Protein AF-A0ABD4B403-F1 (afdb_monomer)

Mean predicted aligned error: 7.17 Å

Foldseek 3Di:
DPPDPPDPDPDPPVPQKKKKKAWWAAQCLQQAQRIAMESDDADQARFADPPDPGTIDTGIQADPDVRHGPDDPVRQVCVCVLLVHRDDSLLVQQLVQLLSGDNVNSVVCVVVSRHTTDDDDDDSDPVVSNVSSVNSSLVNCVRHVPVVSCVVCCVVVVPVQWFDKFFDPDPPQAQADWDADAVQLWIDSDPTIIGGPNHPSNQSRGRHNDRPVVVVSVVRHRHGDD

Radius of gyration: 21.24 Å; Cα contacts (8 Å, |Δi|>4): 354; chains: 1; bounding box: 45×36×77 Å

Structure (mmCIF, N/CA/C/O backbone):
data_AF-A0ABD4B403-F1
#
_entry.id   AF-A0ABD4B403-F1
#
loop_
_atom_site.group_PDB
_atom_site.id
_atom_site.type_symbol
_atom_site.label_atom_id
_atom_site.label_alt_id
_atom_site.label_comp_id
_atom_site.label_asym_id
_atom_site.label_entity_id
_atom_site.label_seq_id
_atom_site.pdbx_PDB_ins_code
_atom_site.Cartn_x
_atom_site.Cartn_y
_atom_site.Cartn_z
_atom_site.occupancy
_atom_site.B_iso_or_equiv
_atom_site.auth_seq_id
_atom_site.auth_comp_id
_atom_site.auth_asym_id
_atom_site.auth_atom_id
_atom_site.pdbx_PDB_model_num
ATOM 1 N N . PRO A 1 1 ? 13.710 16.059 51.866 1.00 48.22 1 PRO A N 1
ATOM 2 C CA . PRO A 1 1 ? 13.908 15.021 50.825 1.00 48.22 1 PRO A CA 1
ATOM 3 C C . PRO A 1 1 ? 14.473 15.657 49.551 1.00 48.22 1 PRO A C 1
ATOM 5 O O . PRO A 1 1 ? 13.923 16.667 49.116 1.00 48.22 1 PRO A O 1
ATOM 8 N N . PRO A 1 2 ? 15.573 15.139 48.985 1.00 41.59 2 PRO A N 1
ATOM 9 C CA . PRO A 1 2 ? 16.024 15.595 47.677 1.00 41.59 2 PRO A CA 1
ATOM 10 C C . PRO A 1 2 ? 14.958 15.240 46.620 1.00 41.59 2 PRO A C 1
ATOM 12 O O . PRO A 1 2 ? 14.159 14.324 46.853 1.00 41.59 2 PRO A O 1
ATOM 15 N N . PRO A 1 3 ? 14.901 15.958 45.484 1.00 44.34 3 PRO A N 1
ATOM 16 C CA . PRO A 1 3 ? 14.033 15.572 44.378 1.00 44.34 3 PRO A CA 1
ATOM 17 C C . PRO A 1 3 ? 14.372 14.140 43.934 1.00 44.34 3 PRO A C 1
ATOM 19 O O . PRO A 1 3 ? 15.531 13.726 44.056 1.00 44.34 3 PRO A O 1
ATOM 22 N N . PRO A 1 4 ? 13.385 13.363 43.449 1.00 41.88 4 PRO A N 1
ATOM 23 C CA . PRO A 1 4 ? 13.659 12.025 42.957 1.00 41.88 4 PRO A CA 1
ATOM 24 C C . PRO A 1 4 ? 14.713 12.112 41.843 1.00 41.88 4 PRO A C 1
ATOM 26 O O . PRO A 1 4 ? 14.659 13.039 41.026 1.00 41.88 4 PRO A O 1
ATOM 29 N N . PRO A 1 5 ? 15.684 11.184 41.809 1.00 35.62 5 PRO A N 1
ATOM 30 C CA . PRO A 1 5 ? 16.698 11.172 40.772 1.00 35.62 5 PRO A CA 1
ATOM 31 C C . PRO A 1 5 ? 16.007 11.062 39.412 1.00 35.62 5 PRO A C 1
ATOM 33 O O . PRO A 1 5 ? 15.267 10.113 39.145 1.00 35.62 5 PRO A O 1
ATOM 36 N N . THR A 1 6 ? 16.228 12.059 38.557 1.00 45.09 6 THR A N 1
ATOM 37 C CA . THR A 1 6 ? 15.863 11.999 37.145 1.00 45.09 6 THR A CA 1
ATOM 38 C C . THR A 1 6 ? 16.603 10.821 36.541 1.00 45.09 6 THR A C 1
ATOM 40 O O . THR A 1 6 ? 17.830 10.811 36.482 1.00 45.09 6 THR A O 1
ATOM 43 N N . ASN A 1 7 ? 15.843 9.796 36.158 1.00 37.03 7 ASN A N 1
ATOM 44 C CA . ASN A 1 7 ? 16.375 8.550 35.636 1.00 37.03 7 ASN A CA 1
ATOM 45 C C . ASN A 1 7 ? 17.250 8.858 34.403 1.00 37.03 7 ASN A C 1
ATOM 47 O O . ASN A 1 7 ? 16.720 9.299 33.377 1.00 37.03 7 ASN A O 1
ATOM 51 N N . PRO A 1 8 ? 18.581 8.697 34.481 1.00 41.69 8 PRO A N 1
ATOM 52 C CA . PRO A 1 8 ? 19.456 9.007 33.373 1.00 41.69 8 PRO A CA 1
ATOM 53 C C . PRO A 1 8 ? 19.485 7.792 32.448 1.00 41.69 8 PRO A C 1
ATOM 55 O O . PRO A 1 8 ? 19.845 6.695 32.863 1.00 41.69 8 PRO A O 1
ATOM 58 N N . LYS A 1 9 ? 19.172 8.027 31.169 1.00 40.59 9 LYS A N 1
ATOM 59 C CA . LYS A 1 9 ? 19.248 7.065 30.056 1.00 40.59 9 LYS A CA 1
ATOM 60 C C . LYS A 1 9 ? 18.101 6.048 30.010 1.00 40.59 9 LYS A C 1
ATOM 62 O O . LYS A 1 9 ? 18.293 4.855 30.219 1.00 40.59 9 LYS A O 1
ATOM 67 N N . THR A 1 10 ? 16.950 6.475 29.500 1.00 32.41 10 THR A N 1
ATOM 68 C CA . THR A 1 10 ? 16.411 5.672 28.395 1.00 32.41 10 THR A CA 1
ATOM 69 C C . THR A 1 10 ? 17.268 6.054 27.191 1.00 32.41 10 THR A C 1
ATOM 71 O O . THR A 1 10 ? 17.321 7.240 26.855 1.00 32.41 10 THR A O 1
ATOM 74 N N . PRO A 1 11 ? 18.009 5.128 26.559 1.00 35.53 11 PRO A N 1
ATOM 75 C CA . PRO A 1 11 ? 18.503 5.404 25.221 1.00 35.53 11 PRO A CA 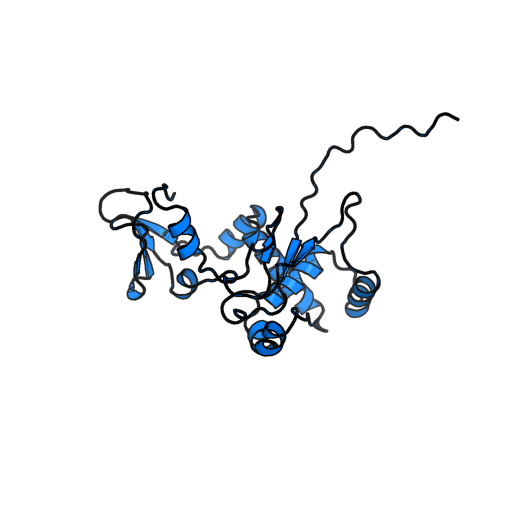1
ATOM 76 C C . PRO A 1 11 ? 17.291 5.874 24.414 1.00 35.53 11 PRO A C 1
ATOM 78 O O . PRO A 1 11 ? 16.203 5.320 24.592 1.00 35.53 11 PRO A O 1
ATOM 81 N N . ASN A 1 12 ? 17.452 6.865 23.540 1.00 39.16 12 ASN A N 1
ATOM 82 C CA . ASN A 1 12 ? 16.526 7.059 22.429 1.00 39.16 12 ASN A CA 1
ATOM 83 C C . ASN A 1 12 ? 16.562 5.777 21.571 1.00 39.16 12 ASN A C 1
ATOM 85 O O . ASN A 1 12 ? 17.132 5.754 20.485 1.00 39.16 12 ASN A O 1
ATOM 89 N N . GLN A 1 13 ? 15.981 4.679 22.060 1.00 37.72 13 GLN A N 1
ATOM 90 C CA . GLN A 1 13 ? 15.404 3.666 21.211 1.00 37.72 13 GLN A CA 1
ATOM 91 C C . GLN A 1 13 ? 14.291 4.417 20.508 1.00 37.72 13 GLN A C 1
ATOM 93 O O . GLN A 1 13 ? 13.211 4.628 21.055 1.00 37.72 13 GLN A O 1
ATOM 98 N N . THR A 1 14 ? 14.612 4.911 19.318 1.00 46.94 14 THR A N 1
ATOM 99 C CA . THR A 1 14 ? 13.649 5.374 18.332 1.00 46.94 14 THR A CA 1
ATOM 100 C C . THR A 1 14 ? 12.738 4.185 18.058 1.00 46.94 14 THR A C 1
ATOM 102 O O . THR A 1 14 ? 12.994 3.374 17.169 1.00 46.94 14 THR A O 1
ATOM 105 N N . ARG A 1 15 ? 11.713 4.005 18.900 1.00 60.31 15 ARG A N 1
ATOM 106 C CA . ARG A 1 15 ? 10.677 3.008 18.670 1.00 60.31 15 ARG A CA 1
ATOM 107 C C . ARG A 1 15 ? 10.114 3.319 17.290 1.00 60.31 15 ARG A C 1
ATOM 109 O O . ARG A 1 15 ? 9.717 4.454 17.018 1.00 60.31 15 ARG A O 1
ATOM 116 N N . LYS A 1 16 ? 10.197 2.344 16.386 1.00 79.19 16 LYS A N 1
ATOM 117 C CA . LYS A 1 16 ? 9.760 2.512 15.001 1.00 79.19 16 LYS A CA 1
ATOM 118 C C . LYS A 1 16 ? 8.248 2.716 15.011 1.00 79.19 16 LYS A C 1
ATOM 120 O O . LYS A 1 16 ? 7.518 1.792 15.339 1.00 79.19 16 LYS A O 1
ATOM 125 N N . ASN A 1 17 ? 7.803 3.914 14.655 1.00 90.38 17 ASN A N 1
ATOM 126 C CA . ASN A 1 17 ? 6.392 4.222 14.474 1.00 90.38 17 ASN A CA 1
ATOM 127 C C . ASN A 1 17 ? 6.037 4.109 12.986 1.00 90.38 17 ASN A C 1
ATOM 129 O O . ASN A 1 17 ? 6.894 4.304 12.119 1.00 90.38 17 ASN A O 1
ATOM 133 N N . VAL A 1 18 ? 4.777 3.818 12.697 1.00 93.62 18 VAL A N 1
ATOM 134 C CA . VAL A 1 18 ? 4.222 3.859 11.345 1.00 93.62 18 VAL A CA 1
ATOM 135 C C . VAL A 1 18 ? 3.021 4.788 11.357 1.00 93.62 18 VAL A C 1
ATOM 137 O O . VAL A 1 18 ? 2.268 4.823 12.329 1.00 93.62 18 VAL A O 1
ATOM 140 N N . ALA A 1 19 ? 2.852 5.565 10.297 1.00 94.81 19 ALA A N 1
ATOM 141 C CA . ALA A 1 19 ? 1.695 6.420 10.120 1.00 94.81 19 ALA A CA 1
ATOM 142 C C . ALA A 1 19 ? 0.907 5.990 8.891 1.00 94.81 19 ALA A C 1
ATOM 144 O O . ALA A 1 19 ? 1.484 5.764 7.827 1.00 94.81 19 ALA A O 1
ATOM 145 N N . LEU A 1 20 ? -0.414 5.910 9.046 1.00 95.38 20 LEU A N 1
ATOM 146 C CA . LEU A 1 20 ? -1.337 5.770 7.935 1.00 95.38 20 LEU A CA 1
ATOM 147 C C . LEU A 1 20 ? -1.638 7.155 7.369 1.00 95.38 20 LEU A C 1
ATOM 149 O O . LEU A 1 20 ? -2.269 7.994 8.014 1.00 95.38 20 LEU A O 1
ATOM 153 N N . ILE A 1 21 ? -1.199 7.381 6.145 1.00 93.31 21 ILE A N 1
ATOM 154 C CA . ILE A 1 21 ? -1.500 8.569 5.368 1.00 93.31 21 ILE A CA 1
ATOM 155 C C . ILE A 1 21 ? -2.812 8.313 4.631 1.00 93.31 21 ILE A C 1
ATOM 157 O O . ILE A 1 21 ? -2.956 7.323 3.912 1.00 93.31 21 ILE A O 1
ATOM 161 N N . THR A 1 22 ? -3.779 9.201 4.833 1.00 91.75 22 THR A N 1
ATOM 162 C CA . THR A 1 22 ? -5.101 9.171 4.186 1.00 91.75 22 THR A CA 1
ATOM 163 C C . THR A 1 22 ? -5.374 10.508 3.510 1.00 91.75 22 THR A C 1
ATOM 165 O O . THR A 1 22 ? -4.725 11.503 3.808 1.00 91.75 22 THR A O 1
ATOM 168 N N . SER A 1 23 ? -6.311 10.539 2.575 1.00 88.50 23 SER A N 1
ATOM 169 C CA . SER A 1 23 ? -6.763 11.776 1.952 1.00 88.50 23 SER A CA 1
ATOM 170 C C . SER A 1 23 ? -8.278 11.823 2.033 1.00 88.50 23 SER A C 1
ATOM 172 O O . SER A 1 23 ? -8.949 10.787 1.968 1.00 88.50 23 SER A O 1
ATOM 174 N N . ARG A 1 24 ? -8.815 13.028 2.193 1.00 87.19 24 ARG A N 1
ATOM 175 C CA . ARG A 1 24 ? -10.243 13.268 2.040 1.00 87.19 24 ARG A CA 1
ATOM 176 C C . ARG A 1 24 ? -10.530 13.358 0.544 1.00 87.19 24 ARG A C 1
ATOM 178 O O . ARG A 1 24 ? -9.880 14.155 -0.118 1.00 87.19 24 ARG A O 1
ATOM 185 N N . ARG A 1 25 ? -11.514 12.608 0.031 1.00 84.62 25 ARG A N 1
ATOM 186 C CA . ARG A 1 25 ? -11.882 12.574 -1.403 1.00 84.62 25 ARG A CA 1
ATOM 187 C C . ARG A 1 25 ? -10.801 11.966 -2.297 1.00 84.62 25 ARG A C 1
ATOM 189 O O . ARG A 1 25 ? -10.110 12.659 -3.033 1.00 84.62 25 ARG A O 1
ATOM 196 N N . PHE A 1 26 ? -10.685 10.645 -2.294 1.00 81.75 26 PHE A N 1
ATOM 197 C CA . PHE A 1 26 ? -9.748 9.932 -3.154 1.00 81.75 26 PHE A CA 1
ATOM 198 C C . PHE A 1 26 ? -10.404 9.461 -4.461 1.00 81.75 26 PHE A C 1
ATOM 200 O O . PHE A 1 26 ? -11.197 8.519 -4.482 1.00 81.75 26 PHE A O 1
ATOM 207 N N . CYS A 1 27 ? -10.043 10.099 -5.577 1.00 76.25 27 CYS A N 1
ATOM 208 C CA . CYS A 1 27 ? -10.650 9.848 -6.889 1.00 76.25 27 CYS A CA 1
ATOM 209 C C . CYS A 1 27 ? -10.024 8.692 -7.687 1.00 76.25 27 CYS A C 1
ATOM 211 O O . CYS A 1 27 ? -10.605 8.265 -8.682 1.00 76.25 27 CYS A O 1
ATOM 213 N N . GLN A 1 28 ? -8.884 8.147 -7.248 1.00 77.56 28 GLN A N 1
ATOM 214 C CA . GLN A 1 28 ? -8.184 7.045 -7.929 1.00 77.56 28 GLN A CA 1
ATOM 215 C C . GLN A 1 28 ? -8.403 5.684 -7.258 1.00 77.56 28 GLN A C 1
ATOM 217 O O . GLN A 1 28 ? -7.591 4.768 -7.399 1.00 77.56 28 GLN A O 1
ATOM 222 N N . SER A 1 29 ? -9.507 5.533 -6.521 1.00 73.94 29 SER A N 1
ATOM 223 C CA . SER A 1 29 ? -9.789 4.343 -5.713 1.00 73.94 29 SER A CA 1
ATOM 224 C C . SER A 1 29 ? -9.864 3.052 -6.524 1.00 73.94 29 SER A C 1
ATOM 226 O O . SER A 1 29 ? -9.685 1.995 -5.947 1.00 73.94 29 SER A O 1
ATOM 228 N N . GLN A 1 30 ? -10.055 3.084 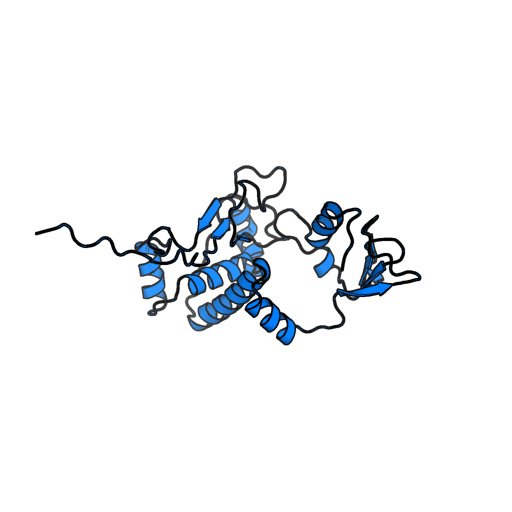-7.844 1.00 79.50 30 GLN A N 1
ATOM 229 C CA . GLN A 1 30 ? -9.994 1.867 -8.666 1.00 79.50 30 GLN A CA 1
ATOM 230 C C . GLN A 1 30 ? -8.557 1.422 -8.985 1.00 79.50 30 GLN A C 1
ATOM 232 O O . GLN A 1 30 ? -8.301 0.224 -9.079 1.00 79.50 30 GLN A O 1
ATOM 237 N N . LYS A 1 31 ? -7.602 2.354 -9.073 1.00 80.12 31 LYS A N 1
ATOM 238 C CA . LYS A 1 31 ? -6.224 2.078 -9.523 1.00 80.12 31 LYS A CA 1
ATOM 239 C C . LYS A 1 31 ? -5.209 1.947 -8.390 1.00 80.12 31 LYS A C 1
ATOM 241 O O . LYS A 1 31 ? -4.193 1.292 -8.562 1.00 80.12 31 LYS A O 1
ATOM 246 N N . SER A 1 32 ? -5.498 2.539 -7.234 1.00 86.38 32 SER A N 1
ATOM 247 C CA . SER A 1 32 ? -4.625 2.527 -6.060 1.00 86.38 32 SER A CA 1
ATOM 248 C C . SER A 1 32 ? -5.408 2.184 -4.798 1.00 86.38 32 SER A C 1
ATOM 250 O O . SER A 1 32 ? -6.604 2.475 -4.691 1.00 86.38 32 SER A O 1
ATOM 252 N N . GLY A 1 33 ? -4.699 1.653 -3.799 1.00 84.94 33 GLY A N 1
ATOM 253 C CA . GLY A 1 33 ? -5.156 1.677 -2.414 1.00 84.94 33 GLY A CA 1
ATOM 254 C C . GLY A 1 33 ? -5.529 3.096 -1.971 1.00 84.94 33 GLY A C 1
ATOM 255 O O . GLY A 1 33 ? -4.933 4.082 -2.415 1.00 84.94 33 GLY A O 1
ATOM 256 N N . VAL A 1 34 ? -6.529 3.204 -1.099 1.00 89.31 34 VAL A N 1
ATOM 257 C CA . VAL A 1 34 ? -7.051 4.483 -0.577 1.00 89.31 34 VAL A CA 1
ATOM 258 C C . VAL A 1 34 ? -6.363 4.888 0.737 1.00 89.31 34 VAL A C 1
ATOM 260 O O . VAL A 1 34 ? -7.001 5.298 1.704 1.00 89.31 34 VAL A O 1
ATOM 263 N N . GLY A 1 35 ? -5.041 4.725 0.770 1.00 91.50 35 GLY A N 1
ATOM 264 C CA . GLY A 1 35 ? -4.160 5.041 1.892 1.00 91.50 35 GLY A CA 1
ATOM 265 C C . GLY A 1 35 ? -2.732 4.572 1.618 1.00 91.50 35 GLY A C 1
ATOM 266 O O . GLY A 1 35 ? -2.522 3.609 0.877 1.00 91.50 35 GLY A O 1
ATOM 267 N N . PHE A 1 36 ? -1.740 5.203 2.239 1.00 93.12 36 PHE A N 1
ATOM 268 C CA . PHE A 1 36 ? -0.348 4.752 2.171 1.00 93.12 36 PHE A CA 1
ATOM 269 C C . PHE A 1 36 ? 0.314 4.818 3.544 1.00 93.12 36 PHE A C 1
ATOM 271 O O . PHE A 1 36 ? -0.027 5.678 4.346 1.00 93.12 36 PHE A O 1
ATOM 278 N N . VAL A 1 37 ? 1.227 3.897 3.846 1.00 94.38 37 VAL A N 1
ATOM 279 C CA . VAL A 1 37 ? 1.950 3.911 5.124 1.00 94.38 37 VAL A CA 1
ATOM 280 C C . VAL A 1 37 ? 3.327 4.527 4.967 1.00 94.38 37 VAL A C 1
ATOM 282 O O . VAL A 1 37 ? 3.989 4.344 3.952 1.00 94.38 37 VAL A O 1
ATOM 285 N N . SER A 1 38 ? 3.785 5.218 6.004 1.00 92.88 38 SER A N 1
ATOM 286 C CA . SER A 1 38 ? 5.155 5.717 6.089 1.00 92.88 38 SER A CA 1
ATOM 287 C C . SER A 1 38 ? 5.732 5.451 7.473 1.00 92.88 38 SER A C 1
ATOM 289 O O . SER A 1 38 ? 5.051 5.608 8.486 1.00 92.88 38 SER A O 1
ATOM 291 N N . ASN A 1 39 ? 7.008 5.069 7.522 1.00 92.56 39 ASN A N 1
ATOM 292 C CA . ASN A 1 39 ? 7.808 5.016 8.750 1.00 92.56 39 ASN A CA 1
ATOM 293 C C . ASN A 1 39 ? 8.770 6.219 8.870 1.00 92.56 39 ASN A C 1
ATOM 295 O O . ASN A 1 39 ? 9.702 6.206 9.678 1.00 92.56 39 ASN A O 1
ATOM 299 N N . LYS A 1 40 ? 8.562 7.248 8.040 1.00 91.00 40 LYS A N 1
ATOM 300 C CA . LYS A 1 40 ? 9.300 8.516 7.999 1.00 91.00 40 LYS A CA 1
ATOM 301 C C . LYS A 1 40 ? 8.329 9.691 8.091 1.00 91.00 40 LYS A C 1
ATOM 303 O O . LYS A 1 40 ? 7.122 9.531 7.928 1.00 91.00 40 LYS A O 1
ATOM 308 N N . ILE A 1 41 ? 8.875 10.880 8.329 1.00 89.00 41 ILE A N 1
ATOM 309 C CA . ILE A 1 41 ? 8.118 12.126 8.189 1.00 89.00 41 ILE A CA 1
ATOM 310 C C . ILE A 1 41 ? 7.690 12.259 6.725 1.00 89.00 41 ILE A C 1
ATOM 312 O O . ILE A 1 41 ? 8.487 12.011 5.820 1.00 89.00 41 ILE A O 1
ATOM 316 N N . SER A 1 42 ? 6.431 12.625 6.522 1.00 86.62 42 SER A N 1
ATOM 317 C CA . SER A 1 42 ? 5.805 12.749 5.210 1.00 86.62 42 SER A CA 1
ATOM 318 C C . SER A 1 42 ? 5.448 14.204 4.938 1.00 86.62 42 SER A C 1
ATOM 320 O O . SER A 1 42 ? 5.062 14.932 5.852 1.00 86.62 42 SER A O 1
ATOM 322 N N . ASP A 1 43 ? 5.594 14.612 3.682 1.00 86.44 43 ASP A N 1
ATOM 323 C CA . ASP A 1 43 ? 5.136 15.912 3.205 1.00 86.44 43 ASP A CA 1
ATOM 324 C C . ASP A 1 43 ? 3.598 15.949 3.125 1.00 86.44 43 ASP A C 1
ATOM 326 O O . ASP A 1 43 ? 2.941 14.903 3.064 1.00 86.44 43 ASP A O 1
ATOM 330 N N . LEU A 1 44 ? 3.017 17.151 3.085 1.00 83.62 44 LEU A N 1
ATOM 331 C CA . LEU A 1 44 ? 1.575 17.359 2.941 1.00 83.62 44 LEU A CA 1
ATOM 332 C C . LEU A 1 44 ? 0.999 16.716 1.665 1.00 83.62 44 LEU A C 1
ATOM 334 O O . LEU A 1 44 ? -0.200 16.445 1.620 1.00 83.62 44 LEU A O 1
ATOM 338 N N . ARG A 1 45 ? 1.813 16.503 0.623 1.00 83.12 45 ARG A N 1
ATOM 339 C CA . ARG A 1 45 ? 1.408 15.893 -0.657 1.00 83.12 45 ARG A CA 1
ATOM 340 C C . ARG A 1 45 ? 2.345 14.751 -1.042 1.00 83.12 45 ARG A C 1
ATOM 342 O O . ARG A 1 45 ? 3.038 14.803 -2.054 1.00 83.12 45 ARG A O 1
ATOM 349 N N . THR A 1 46 ? 2.368 13.714 -0.214 1.00 77.06 46 THR A N 1
ATOM 350 C CA . THR A 1 46 ? 3.267 12.567 -0.376 1.00 77.06 46 THR A CA 1
ATOM 351 C C . THR A 1 46 ? 2.742 11.556 -1.392 1.00 77.06 46 THR A C 1
ATOM 353 O O . THR A 1 46 ? 3.517 11.012 -2.176 1.00 77.06 46 THR A O 1
ATOM 356 N N . TRP A 1 47 ? 1.437 11.280 -1.381 1.00 75.19 47 TRP A N 1
ATOM 357 C CA . TRP A 1 47 ? 0.858 10.180 -2.168 1.00 75.19 47 TRP A CA 1
ATOM 358 C C . TRP A 1 47 ? -0.285 10.627 -3.093 1.00 75.19 47 TRP A C 1
ATOM 360 O O . TRP A 1 47 ? -0.531 9.998 -4.125 1.00 75.19 47 TRP A O 1
ATOM 370 N N . THR A 1 48 ? -0.961 11.736 -2.789 1.00 74.88 48 THR A N 1
ATOM 371 C CA . THR A 1 48 ? -2.056 12.252 -3.626 1.00 74.88 48 THR A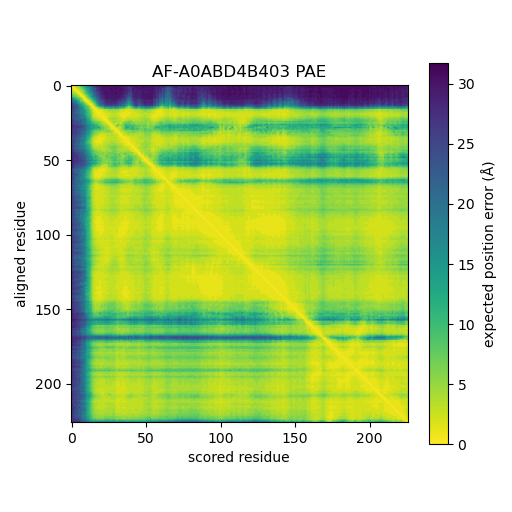 CA 1
ATOM 372 C C . THR A 1 48 ? -1.587 12.779 -4.988 1.00 74.88 48 THR A C 1
ATOM 374 O O . THR A 1 48 ? -0.418 13.110 -5.197 1.00 74.88 48 THR A O 1
ATOM 377 N N . CYS A 1 49 ? -2.503 12.820 -5.963 1.00 71.00 49 CYS A N 1
ATOM 378 C CA . CYS A 1 49 ? -2.179 13.230 -7.328 1.00 71.00 49 CYS A CA 1
ATOM 379 C C . CYS A 1 49 ? -2.306 14.751 -7.534 1.00 71.00 49 CYS A C 1
ATOM 381 O O . CYS A 1 49 ? -3.094 15.405 -6.839 1.00 71.00 49 CYS A O 1
ATOM 383 N N . PRO A 1 50 ? -1.590 15.331 -8.519 1.00 68.31 50 PRO A N 1
ATOM 384 C CA . PRO A 1 50 ? -1.801 16.718 -8.921 1.00 68.31 50 PRO A CA 1
ATOM 385 C C . PRO A 1 50 ? -3.279 16.974 -9.249 1.00 68.31 50 PRO A C 1
ATOM 387 O O . PRO A 1 50 ? -3.919 16.158 -9.913 1.00 68.31 50 PRO A O 1
ATOM 390 N N . GLY A 1 51 ? -3.824 18.091 -8.766 1.00 68.69 51 GLY A N 1
ATOM 391 C CA . GLY A 1 51 ? -5.223 18.473 -8.989 1.00 68.69 51 GLY A CA 1
ATOM 392 C C . GLY A 1 51 ? -6.236 17.918 -7.979 1.00 68.69 51 GLY A C 1
ATOM 393 O O . GLY A 1 51 ? -7.397 18.308 -8.037 1.00 68.69 51 GLY A O 1
ATOM 394 N N . MET A 1 52 ? -5.833 17.069 -7.023 1.00 73.88 52 MET A N 1
ATOM 395 C CA . MET A 1 52 ? -6.706 16.715 -5.896 1.00 73.88 52 MET A CA 1
ATOM 396 C C . MET A 1 52 ? -6.828 17.870 -4.895 1.00 73.88 52 MET A C 1
ATOM 398 O O . MET A 1 52 ? -5.820 18.392 -4.412 1.00 73.88 52 MET A O 1
ATOM 402 N N . GLU A 1 53 ? -8.056 18.239 -4.535 1.00 69.00 53 GLU A N 1
ATOM 403 C CA . GLU A 1 53 ? -8.330 19.198 -3.458 1.00 69.00 53 GLU A CA 1
ATOM 404 C C . GLU A 1 53 ? -7.981 18.618 -2.077 1.00 69.00 53 GLU A C 1
ATOM 406 O O . GLU A 1 53 ? -8.240 17.449 -1.808 1.00 69.00 53 GLU A O 1
ATOM 411 N N . GLY A 1 54 ? -7.449 19.454 -1.177 1.00 76.62 54 GLY A N 1
ATOM 412 C CA . GLY A 1 54 ? -7.115 19.065 0.204 1.00 76.62 54 GLY A CA 1
ATOM 413 C C . GLY A 1 54 ? -5.765 18.354 0.356 1.00 76.62 54 GLY A C 1
ATOM 414 O O . GLY A 1 54 ? -5.205 17.865 -0.611 1.00 76.62 54 GLY A O 1
ATOM 415 N N . GLY A 1 55 ? -5.201 18.346 1.564 1.00 84.00 55 GLY A N 1
ATOM 416 C CA . GLY A 1 55 ? -3.900 17.723 1.844 1.00 84.00 55 GLY A CA 1
ATOM 417 C C . GLY A 1 55 ? -3.987 16.257 2.269 1.00 84.00 55 GLY A C 1
ATOM 418 O O . GLY A 1 55 ? -5.074 15.713 2.482 1.00 84.00 55 GLY A O 1
ATOM 419 N N . ASP A 1 56 ? -2.821 15.640 2.426 1.00 88.94 56 ASP A N 1
ATOM 420 C CA . ASP A 1 56 ? -2.677 14.337 3.061 1.00 88.94 56 ASP A CA 1
ATOM 421 C C . ASP A 1 56 ? -2.815 14.482 4.590 1.00 88.94 56 ASP A C 1
ATOM 423 O O . ASP A 1 56 ? -2.325 15.432 5.203 1.00 88.94 56 ASP A O 1
ATOM 427 N N . TYR A 1 57 ? -3.472 13.510 5.216 1.00 91.06 57 TYR A N 1
ATOM 428 C CA . TYR A 1 57 ? -3.684 13.418 6.657 1.00 91.06 57 TYR A CA 1
ATOM 429 C C . TYR A 1 57 ? -2.851 12.275 7.215 1.00 91.06 57 TYR A C 1
ATOM 431 O O . TYR A 1 57 ? -3.062 11.110 6.867 1.00 91.06 57 TYR A O 1
ATOM 439 N N . VAL A 1 58 ? -1.910 12.619 8.089 1.00 92.62 58 VAL A N 1
ATOM 440 C CA . VAL A 1 58 ? -0.976 11.678 8.705 1.00 92.62 58 VAL A CA 1
ATOM 441 C C . VAL A 1 58 ? -1.549 11.194 10.033 1.00 92.62 58 VAL A C 1
ATOM 443 O O . VAL A 1 58 ? -1.692 11.971 10.973 1.00 92.62 58 VAL A O 1
ATOM 446 N N . ASN A 1 59 ? -1.840 9.898 10.120 1.00 94.06 59 ASN A N 1
ATOM 447 C CA . ASN A 1 59 ? -2.385 9.255 11.314 1.00 94.06 59 ASN A CA 1
ATOM 448 C C . ASN A 1 59 ? -1.317 8.320 11.909 1.00 94.06 59 ASN A C 1
ATOM 450 O O . ASN A 1 59 ? -1.233 7.159 11.496 1.00 94.06 59 ASN A O 1
ATOM 454 N N . PRO A 1 60 ? -0.441 8.803 12.812 1.00 95.25 60 PRO A N 1
ATOM 455 C CA . PRO A 1 60 ? 0.571 7.957 13.443 1.00 95.25 60 PRO A CA 1
ATOM 456 C C . PRO A 1 60 ? -0.100 6.892 14.310 1.00 95.25 60 PRO A C 1
ATOM 458 O O . PRO A 1 60 ? -1.093 7.190 14.964 1.00 95.25 60 PRO A O 1
ATOM 461 N N . LEU A 1 61 ? 0.439 5.673 14.344 1.00 96.38 61 LEU A N 1
ATOM 462 C CA . LEU A 1 61 ? -0.112 4.585 15.157 1.00 96.38 61 LEU A CA 1
ATOM 463 C C . LEU A 1 61 ? 0.088 4.831 16.658 1.00 96.38 61 LEU A C 1
ATOM 465 O O . LEU A 1 61 ? -0.764 4.466 17.463 1.00 96.38 61 LEU A O 1
ATOM 469 N N . TYR A 1 62 ? 1.195 5.482 17.022 1.00 95.75 62 TYR A N 1
ATOM 470 C CA . TYR A 1 62 ? 1.526 5.842 18.401 1.00 95.75 62 TYR A CA 1
ATOM 471 C C . TYR A 1 62 ? 1.841 7.338 18.554 1.00 95.75 62 TYR A C 1
ATOM 473 O O . TYR A 1 62 ? 2.408 7.961 17.653 1.00 95.75 62 TYR A O 1
ATOM 481 N N . HIS A 1 63 ? 1.542 7.908 19.720 1.00 91.25 63 HIS A N 1
ATOM 482 C CA . HIS A 1 63 ? 1.936 9.254 20.128 1.00 91.25 63 HIS A CA 1
ATOM 483 C C . HIS A 1 63 ? 3.222 9.251 20.955 1.00 91.25 63 HIS A C 1
ATOM 485 O O . HIS A 1 63 ? 3.399 8.456 21.876 1.00 91.25 63 HIS A O 1
ATOM 491 N N . ASN A 1 64 ? 4.104 10.207 20.669 1.00 84.81 64 ASN A N 1
ATOM 492 C CA . ASN A 1 64 ? 5.285 10.493 21.482 1.00 84.81 64 ASN A CA 1
ATOM 493 C C . ASN A 1 64 ? 4.955 11.535 22.570 1.00 84.81 64 ASN A C 1
ATOM 495 O O . ASN A 1 64 ? 4.055 12.348 22.359 1.00 84.81 64 ASN A O 1
ATOM 499 N N . PRO A 1 65 ? 5.676 11.553 23.711 1.00 85.69 65 PRO A N 1
ATOM 500 C CA . PRO A 1 65 ? 6.857 10.739 24.039 1.00 85.69 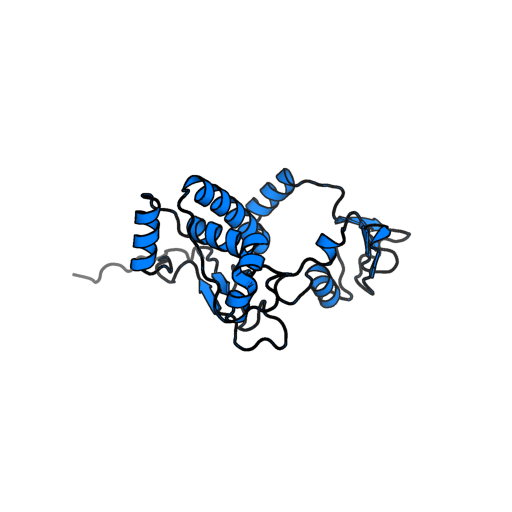65 PRO A CA 1
ATOM 501 C C . PRO A 1 65 ? 6.542 9.358 24.635 1.00 85.69 65 PRO A C 1
ATOM 503 O O . PRO A 1 65 ? 7.416 8.500 24.673 1.00 85.69 65 PRO A O 1
ATOM 506 N N . ASN A 1 66 ? 5.307 9.126 25.083 1.00 86.56 66 ASN A N 1
ATOM 507 C CA . ASN A 1 66 ? 4.966 7.954 25.898 1.00 86.56 66 ASN A CA 1
ATOM 508 C C . ASN A 1 66 ? 4.704 6.676 25.087 1.00 86.56 66 ASN A C 1
ATOM 510 O O . ASN A 1 66 ? 4.517 5.612 25.672 1.00 86.56 66 ASN A O 1
ATOM 514 N N . TYR A 1 67 ? 4.702 6.769 23.755 1.00 89.25 67 TYR A N 1
ATOM 515 C CA . TYR A 1 67 ? 4.406 5.664 22.846 1.00 89.25 67 TYR A CA 1
ATOM 516 C C . TYR A 1 67 ? 3.038 5.025 23.130 1.00 89.25 67 TYR A C 1
ATOM 518 O O . TYR A 1 67 ? 2.883 3.806 23.137 1.00 89.25 67 TYR A O 1
ATOM 526 N N . THR A 1 68 ? 2.047 5.868 23.409 1.00 92.88 68 THR A N 1
ATOM 527 C CA . THR A 1 68 ? 0.655 5.454 23.605 1.00 92.88 68 THR A CA 1
ATOM 528 C C . THR A 1 68 ? -0.008 5.298 22.249 1.00 92.88 68 THR A C 1
ATOM 530 O O . THR A 1 68 ? 0.236 6.112 21.361 1.00 92.88 68 THR A O 1
ATOM 533 N N . GLU A 1 69 ? -0.835 4.277 22.062 1.00 95.44 69 GLU A N 1
ATOM 534 C CA . GLU A 1 69 ? -1.604 4.126 20.824 1.00 95.44 69 GLU A CA 1
ATOM 535 C C . GLU A 1 69 ? -2.451 5.372 20.519 1.00 95.44 69 GLU A C 1
ATOM 537 O O . GLU A 1 69 ? -2.938 6.051 21.423 1.00 95.44 69 GLU A O 1
ATOM 542 N N . ASN A 1 70 ? -2.618 5.677 19.237 1.00 96.50 70 ASN A N 1
ATOM 543 C CA . ASN A 1 70 ? -3.438 6.782 18.745 1.00 96.50 70 ASN A CA 1
ATOM 544 C C . ASN A 1 70 ? -4.839 6.285 18.355 1.00 96.50 70 ASN A C 1
ATOM 546 O O . ASN A 1 70 ? -5.313 6.473 17.234 1.00 96.50 70 ASN A O 1
ATOM 550 N N . PHE A 1 71 ? -5.486 5.586 19.281 1.00 96.75 71 PHE A N 1
ATOM 551 C CA . PHE A 1 71 ? -6.890 5.217 19.177 1.00 96.75 71 PHE A CA 1
ATOM 552 C C . PHE A 1 71 ? -7.659 5.929 20.275 1.00 96.75 71 PHE A C 1
ATOM 554 O O . PHE A 1 71 ? -7.190 6.025 21.409 1.00 96.75 71 PHE A O 1
ATOM 561 N N . THR A 1 72 ? -8.850 6.433 19.952 1.00 97.00 72 THR A N 1
ATOM 562 C CA . THR A 1 72 ? -9.695 7.006 20.998 1.00 97.00 72 THR A CA 1
ATOM 563 C C . THR A 1 72 ? -10.168 5.890 21.939 1.00 97.00 72 THR A C 1
ATOM 565 O O . THR A 1 72 ? -10.358 4.751 21.485 1.00 97.00 72 THR A O 1
ATOM 568 N N . PRO A 1 73 ? -10.393 6.178 23.233 1.00 97.62 73 PRO A N 1
ATOM 569 C CA . PRO A 1 73 ? -10.892 5.182 24.182 1.00 97.62 73 PRO A CA 1
ATOM 570 C C . PRO A 1 73 ? -12.194 4.510 23.725 1.00 97.62 73 PRO A C 1
ATOM 572 O O . PRO A 1 73 ? -12.392 3.313 23.946 1.00 97.62 73 PRO A O 1
ATOM 575 N N . GLU A 1 74 ? -13.066 5.254 23.040 1.00 98.25 74 GLU A N 1
ATOM 576 C CA . GLU A 1 74 ? -14.332 4.757 22.497 1.00 98.25 74 GLU A CA 1
ATOM 577 C C . GLU A 1 74 ? -14.095 3.751 21.370 1.00 98.25 74 GLU A C 1
ATOM 579 O O . GLU A 1 74 ? -14.711 2.684 21.360 1.00 98.25 74 GLU A O 1
ATOM 584 N N . PHE A 1 75 ? -13.182 4.055 20.441 1.00 97.69 75 PHE A N 1
ATOM 585 C CA . PHE A 1 75 ? -12.840 3.144 19.350 1.00 97.69 75 PHE A CA 1
ATOM 586 C C . PHE A 1 75 ? -12.157 1.876 19.869 1.00 97.69 75 PHE A C 1
ATOM 588 O O . PHE A 1 75 ? -12.516 0.771 19.462 1.00 97.69 75 PHE A O 1
ATOM 595 N N . ARG A 1 76 ? -11.225 2.018 20.818 1.00 98.00 76 ARG A N 1
ATOM 596 C CA . ARG A 1 76 ? -10.575 0.874 21.464 1.00 98.00 76 ARG A CA 1
ATOM 597 C C . ARG A 1 76 ? -11.599 -0.031 22.155 1.00 98.00 76 ARG A C 1
ATOM 599 O O . ARG A 1 76 ? -11.633 -1.231 21.895 1.00 98.00 76 ARG A O 1
ATOM 606 N N . SER A 1 77 ? -12.494 0.557 22.949 1.00 98.19 77 SER A N 1
ATOM 607 C CA . SER A 1 77 ? -13.574 -0.175 23.625 1.00 98.19 77 SER A CA 1
ATOM 608 C C . SER A 1 77 ? -14.516 -0.866 22.635 1.00 98.19 7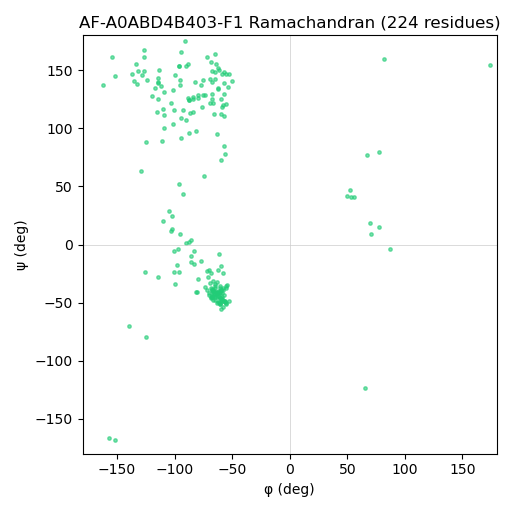7 SER A C 1
ATOM 610 O O . SER A 1 77 ? -14.968 -1.983 22.888 1.00 98.19 77 SER A O 1
ATOM 612 N N . PHE A 1 78 ? -14.807 -0.222 21.500 1.00 97.94 78 PHE A N 1
ATOM 613 C CA . PHE A 1 78 ? -15.590 -0.817 20.422 1.00 97.94 78 PHE A CA 1
ATOM 614 C C . PHE A 1 78 ? -14.920 -2.080 19.868 1.00 97.94 78 PHE A C 1
ATOM 616 O O . PHE A 1 78 ? -15.577 -3.117 19.823 1.00 97.94 78 PHE A O 1
ATOM 623 N N . ILE A 1 79 ? -13.634 -2.025 19.503 1.00 98.25 79 ILE A N 1
ATOM 624 C CA . ILE A 1 79 ? -12.902 -3.175 18.942 1.00 98.25 79 ILE A CA 1
ATOM 625 C C . ILE A 1 79 ? -12.845 -4.333 19.938 1.00 98.25 79 ILE A C 1
ATOM 627 O O . ILE A 1 79 ? -13.207 -5.463 19.593 1.00 98.25 79 ILE A O 1
ATOM 631 N N . ASP A 1 80 ? -12.452 -4.042 21.178 1.00 98.19 80 ASP A N 1
ATOM 632 C CA . ASP A 1 80 ? -12.267 -5.064 22.205 1.00 98.19 80 ASP A CA 1
ATOM 633 C C . ASP A 1 80 ? -13.590 -5.772 22.521 1.00 98.19 80 ASP A C 1
ATOM 635 O O . ASP A 1 80 ? -13.637 -7.001 22.619 1.00 98.19 80 ASP A O 1
ATOM 639 N N . LYS A 1 81 ? -14.694 -5.015 22.605 1.00 98.12 81 LYS A N 1
ATOM 640 C CA . LYS A 1 81 ? -16.040 -5.568 22.803 1.00 98.12 81 LYS A CA 1
ATOM 641 C C . LYS A 1 81 ? -16.518 -6.358 21.586 1.00 98.12 81 LYS A C 1
ATOM 643 O O . LYS A 1 81 ? -17.035 -7.462 21.750 1.00 98.12 81 LYS A O 1
ATOM 648 N N . HIS A 1 82 ? -16.350 -5.807 20.384 1.00 98.06 82 HIS A N 1
ATOM 649 C CA . HIS A 1 82 ? -16.834 -6.396 19.131 1.00 98.06 82 HIS A CA 1
ATOM 650 C C . HIS A 1 82 ? -16.241 -7.784 18.878 1.00 98.06 82 HIS A C 1
ATOM 652 O O . HIS A 1 82 ? -16.957 -8.694 18.471 1.00 98.06 82 HIS A O 1
ATOM 658 N N . TYR A 1 83 ? -14.957 -7.978 19.188 1.00 98.00 83 TYR A N 1
ATOM 659 C CA . TYR A 1 83 ? -14.286 -9.271 19.022 1.00 98.00 83 TYR A CA 1
ATOM 660 C C . TYR A 1 83 ? -14.141 -10.082 20.316 1.00 98.00 83 TYR A C 1
ATOM 662 O O . TYR A 1 83 ? -13.691 -11.236 20.269 1.00 98.00 83 TYR A O 1
ATOM 670 N N . SER A 1 84 ? -14.519 -9.500 21.461 1.00 97.50 84 SER A N 1
ATOM 671 C CA . SER A 1 84 ? -14.268 -10.054 22.800 1.00 97.50 84 SER A CA 1
ATOM 672 C C . SER A 1 84 ? -12.797 -10.460 22.972 1.00 97.50 84 SER A C 1
ATOM 674 O O . SER A 1 84 ? -12.480 -11.559 23.431 1.00 97.50 84 SER A O 1
ATOM 676 N N . HIS A 1 85 ? -11.895 -9.609 22.480 1.00 96.94 85 HIS A N 1
ATOM 677 C CA . HIS A 1 85 ? -10.457 -9.848 22.433 1.00 96.94 85 HIS A CA 1
ATOM 678 C C . HIS A 1 85 ? -9.717 -8.529 22.223 1.00 96.94 85 HIS A C 1
ATOM 680 O O . HIS A 1 85 ? -10.118 -7.738 21.373 1.00 96.94 85 HIS A O 1
ATOM 686 N N . HIS A 1 86 ? -8.626 -8.332 22.960 1.00 97.12 86 HIS A N 1
ATOM 687 C CA . HIS A 1 86 ? -7.763 -7.172 22.788 1.00 97.12 86 HIS A CA 1
ATOM 688 C C . HIS A 1 86 ? -6.731 -7.453 21.694 1.00 97.12 86 HIS A C 1
ATOM 690 O O . HIS A 1 86 ? -5.883 -8.326 21.863 1.00 97.12 86 HIS A O 1
ATOM 696 N N . PHE A 1 87 ? -6.832 -6.732 20.578 1.00 97.62 87 PHE A N 1
ATOM 697 C CA . PHE A 1 87 ? -5.871 -6.801 19.476 1.00 97.62 87 PHE A CA 1
ATOM 698 C C . PHE A 1 87 ? -4.825 -5.696 19.591 1.00 97.62 87 PHE A C 1
ATOM 700 O O . PHE A 1 87 ? -5.159 -4.540 19.888 1.00 97.62 87 PHE A O 1
ATOM 707 N N . GLU A 1 88 ? -3.580 -6.024 19.265 1.00 97.19 88 GLU A N 1
ATOM 708 C CA . GLU A 1 88 ? -2.491 -5.057 19.240 1.00 97.19 88 GLU A CA 1
ATOM 709 C C . GLU A 1 88 ? -2.768 -3.948 18.209 1.00 97.19 88 GLU A C 1
ATOM 711 O O . GLU A 1 88 ? -3.404 -4.190 17.174 1.00 97.19 88 GLU A O 1
ATOM 716 N N . PRO A 1 89 ? -2.277 -2.711 18.419 1.00 97.44 89 PRO A N 1
ATOM 717 C CA . PRO A 1 89 ? -2.549 -1.600 17.505 1.00 97.44 89 PRO A CA 1
ATOM 718 C C . PRO A 1 89 ? -2.163 -1.887 16.052 1.00 97.44 89 PRO A C 1
ATOM 720 O O . PRO A 1 89 ? -2.884 -1.511 15.125 1.00 97.44 89 PRO A O 1
ATOM 723 N N . LEU A 1 90 ? -1.049 -2.598 15.849 1.00 96.25 90 LEU A N 1
ATOM 724 C CA . LEU A 1 90 ? -0.585 -2.989 14.521 1.00 96.25 90 LEU A CA 1
ATOM 725 C C . LEU A 1 90 ? -1.529 -3.995 13.843 1.00 96.25 90 LEU A C 1
ATOM 727 O O . LEU A 1 90 ? -1.670 -3.944 12.626 1.00 96.25 90 LEU A O 1
ATOM 731 N N . GLU A 1 91 ? -2.215 -4.858 14.596 1.00 98.12 91 GLU A N 1
ATOM 732 C CA . GLU A 1 91 ? -3.212 -5.787 14.045 1.00 98.12 91 GLU A CA 1
ATOM 733 C C . GLU A 1 91 ? -4.467 -5.047 13.574 1.00 98.12 91 GLU A C 1
ATOM 735 O O . GLU A 1 91 ? -4.995 -5.304 12.490 1.00 98.12 91 GLU A O 1
ATOM 740 N N . VAL A 1 92 ? -4.922 -4.062 14.352 1.00 98.44 92 VAL A N 1
ATOM 741 C CA . VAL A 1 92 ? -6.044 -3.205 13.948 1.00 98.44 92 VAL A CA 1
ATOM 742 C C . VAL A 1 92 ? -5.678 -2.398 12.700 1.00 98.44 92 VAL A C 1
ATOM 744 O O . VAL A 1 92 ? -6.456 -2.354 11.743 1.00 98.44 92 VAL A O 1
ATOM 747 N N . LEU A 1 93 ? -4.476 -1.812 12.667 1.00 98.12 93 LEU A N 1
ATOM 748 C CA . LEU A 1 93 ? -3.973 -1.103 11.491 1.00 98.12 93 LEU A CA 1
ATOM 749 C C . LEU A 1 93 ? -3.813 -2.038 10.284 1.00 98.12 93 LEU A C 1
ATOM 751 O O . LEU A 1 93 ? -4.178 -1.651 9.177 1.00 98.12 93 LEU A O 1
ATOM 755 N N . GLY A 1 94 ? -3.319 -3.260 10.486 1.00 98.06 94 GLY A N 1
ATOM 756 C CA . GLY A 1 94 ? -3.213 -4.283 9.449 1.00 98.06 94 GLY A CA 1
ATOM 757 C C . GLY A 1 94 ? -4.563 -4.546 8.793 1.00 98.06 94 GLY A C 1
ATOM 758 O O . GLY A 1 94 ? -4.695 -4.434 7.577 1.00 98.06 94 GLY A O 1
ATOM 759 N N . TYR A 1 95 ? -5.606 -4.783 9.591 1.00 98.56 95 TYR A N 1
ATOM 760 C CA . TYR A 1 95 ? -6.952 -5.009 9.060 1.00 98.56 95 TYR A CA 1
ATOM 761 C C . TYR A 1 95 ? -7.459 -3.812 8.244 1.00 98.56 95 TYR A C 1
ATOM 763 O O . TYR A 1 95 ? -7.966 -3.980 7.131 1.00 98.56 95 TYR A O 1
ATOM 771 N N . ILE A 1 96 ? -7.292 -2.597 8.780 1.00 98.00 96 ILE A N 1
ATOM 772 C CA . ILE A 1 96 ? -7.645 -1.354 8.083 1.00 98.00 96 ILE A CA 1
ATOM 773 C C . ILE A 1 96 ? -6.917 -1.298 6.738 1.00 98.00 96 ILE A C 1
ATOM 775 O O . ILE A 1 96 ? -7.545 -1.083 5.703 1.00 98.00 96 ILE A O 1
ATOM 779 N N . TYR A 1 97 ? -5.609 -1.540 6.732 1.00 97.62 97 TYR A N 1
ATOM 780 C CA . TYR A 1 97 ? -4.785 -1.448 5.536 1.00 97.62 97 TYR A CA 1
ATOM 781 C C . TYR A 1 97 ? -5.172 -2.481 4.474 1.00 97.62 97 TYR A C 1
ATOM 783 O O . TYR A 1 97 ? -5.312 -2.133 3.302 1.00 97.62 97 TYR A O 1
ATOM 791 N N . ALA A 1 98 ? -5.456 -3.721 4.880 1.00 97.38 98 ALA A N 1
ATOM 792 C CA . ALA A 1 98 ? -5.952 -4.758 3.980 1.00 97.38 98 ALA A CA 1
ATOM 793 C C . ALA A 1 98 ? -7.270 -4.353 3.300 1.00 97.38 98 ALA A C 1
ATOM 795 O O . ALA A 1 98 ? -7.435 -4.538 2.091 1.00 97.38 98 ALA A O 1
ATOM 796 N N . LEU A 1 99 ? -8.200 -3.737 4.039 1.00 96.50 99 LEU A N 1
ATOM 797 C CA . LEU A 1 99 ? -9.435 -3.214 3.451 1.00 96.50 99 LEU A CA 1
ATOM 798 C C . LEU A 1 99 ? -9.179 -2.063 2.480 1.00 96.50 99 LEU A C 1
ATOM 800 O O . LEU A 1 99 ? -9.742 -2.064 1.387 1.00 96.50 99 LEU A O 1
ATOM 804 N N . LEU A 1 100 ? -8.311 -1.113 2.838 1.00 95.75 100 LEU A N 1
ATOM 805 C CA . LEU A 1 100 ? -7.989 0.030 1.979 1.00 95.75 100 LEU A CA 1
ATOM 806 C C . LEU A 1 100 ? -7.341 -0.386 0.649 1.00 95.75 100 LEU A C 1
ATOM 808 O O . LEU A 1 100 ? -7.424 0.378 -0.312 1.00 95.75 100 LEU A O 1
ATOM 812 N N . TYR A 1 101 ? -6.739 -1.577 0.569 1.00 95.12 101 TYR A N 1
ATOM 813 C CA . TYR A 1 101 ? -6.166 -2.133 -0.664 1.00 95.12 101 TYR A CA 1
ATOM 814 C C . TYR A 1 101 ? -7.088 -3.124 -1.387 1.00 95.12 101 TYR A C 1
ATOM 816 O O . TYR A 1 101 ? -6.942 -3.319 -2.597 1.00 95.12 101 TYR A O 1
ATOM 824 N N . SER A 1 102 ? -8.104 -3.669 -0.712 1.00 94.88 102 SER A N 1
ATOM 825 C CA . SER A 1 102 ? -9.069 -4.603 -1.301 1.00 94.88 102 SER A CA 1
ATOM 826 C C . SER A 1 102 ? -9.823 -3.987 -2.495 1.00 94.88 102 SER A C 1
ATOM 828 O O . SER A 1 102 ? -10.574 -3.021 -2.313 1.00 94.88 102 SER A O 1
ATOM 830 N N . PRO A 1 103 ? -9.702 -4.550 -3.717 1.00 93.25 103 PRO A N 1
ATOM 831 C CA . PRO A 1 103 ? -10.435 -4.064 -4.889 1.00 93.25 103 PRO A CA 1
ATOM 832 C C . PRO A 1 103 ? -11.955 -4.086 -4.686 1.00 93.25 103 PRO A C 1
ATOM 834 O O . PRO A 1 103 ? -12.655 -3.158 -5.085 1.00 93.25 103 PRO A O 1
ATOM 837 N N . ASN A 1 104 ? -12.467 -5.108 -3.991 1.00 93.81 104 ASN A N 1
ATOM 838 C CA . ASN A 1 104 ? -13.895 -5.247 -3.705 1.00 93.81 104 ASN A CA 1
ATOM 839 C C . ASN A 1 104 ? -14.411 -4.137 -2.783 1.00 93.81 104 ASN A C 1
ATOM 841 O O . ASN A 1 104 ? -15.479 -3.580 -3.035 1.00 93.81 104 ASN A O 1
ATOM 845 N N . TYR A 1 105 ? -13.655 -3.788 -1.736 1.00 94.56 105 TYR A N 1
ATOM 846 C CA . TYR A 1 105 ? -13.997 -2.661 -0.865 1.00 94.56 105 TYR A CA 1
ATOM 847 C C . TYR A 1 105 ? -13.969 -1.345 -1.652 1.00 94.56 105 TYR A C 1
ATOM 849 O O . TYR A 1 105 ? -14.949 -0.600 -1.645 1.00 94.56 105 TYR A O 1
ATOM 857 N N . ARG A 1 106 ? -12.882 -1.091 -2.390 1.00 93.81 106 ARG A N 1
ATOM 858 C CA . ARG A 1 106 ? -12.697 0.156 -3.145 1.00 93.81 106 ARG A CA 1
ATOM 859 C C . ARG A 1 106 ? -13.777 0.371 -4.203 1.00 93.81 106 ARG A C 1
ATOM 861 O O . ARG A 1 106 ? -14.277 1.482 -4.337 1.00 93.81 106 ARG A O 1
ATOM 868 N N . LYS A 1 107 ? -14.178 -0.691 -4.908 1.00 93.25 107 LYS A N 1
ATOM 869 C CA . LYS A 1 107 ? -15.287 -0.674 -5.872 1.00 93.25 107 LYS A CA 1
ATOM 870 C C . LYS A 1 107 ? -16.640 -0.463 -5.202 1.00 93.25 107 LYS A C 1
ATOM 872 O O . LYS A 1 107 ? -17.423 0.359 -5.656 1.00 93.25 107 LYS A O 1
ATOM 877 N N . ARG A 1 108 ? -16.918 -1.169 -4.105 1.00 93.81 108 ARG A N 1
ATOM 878 C CA . ARG A 1 108 ? -18.209 -1.069 -3.410 1.00 93.81 108 ARG A CA 1
ATOM 879 C C . ARG A 1 108 ? -18.463 0.313 -2.804 1.00 93.81 108 ARG A C 1
ATOM 881 O O . ARG A 1 108 ? -19.613 0.736 -2.752 1.00 93.81 108 ARG A O 1
ATOM 888 N N . TYR A 1 109 ? -17.419 0.992 -2.332 1.00 91.81 109 TYR A N 1
ATOM 889 C CA . TYR A 1 109 ? -17.526 2.289 -1.656 1.00 91.81 109 TYR A CA 1
ATOM 890 C C . TYR A 1 109 ? -16.958 3.447 -2.482 1.00 91.81 109 TYR A C 1
ATOM 892 O O . TYR A 1 109 ? -16.645 4.494 -1.921 1.00 91.81 109 TYR A O 1
ATOM 900 N N . GLU A 1 110 ? -16.825 3.281 -3.800 1.00 92.12 110 GLU A N 1
ATOM 901 C CA . GLU A 1 110 ? -16.161 4.245 -4.682 1.00 92.12 110 GLU A CA 1
ATOM 902 C C . GLU A 1 110 ? -16.714 5.671 -4.541 1.00 92.12 110 GLU A C 1
ATOM 904 O O . GLU A 1 110 ? -15.938 6.606 -4.342 1.00 92.12 110 GLU A O 1
ATOM 909 N N . ASP A 1 111 ? -18.037 5.836 -4.577 1.00 91.62 111 ASP A N 1
ATOM 910 C CA . ASP A 1 111 ? -18.675 7.155 -4.480 1.00 91.62 111 ASP A CA 1
ATOM 911 C C . ASP A 1 111 ? -18.435 7.816 -3.116 1.00 91.62 111 ASP A C 1
ATOM 913 O O . ASP A 1 111 ? -18.178 9.018 -3.035 1.00 91.62 111 ASP A O 1
ATOM 917 N N . PHE A 1 112 ? -18.431 7.029 -2.036 1.00 90.62 112 PHE A N 1
ATOM 918 C CA . PHE A 1 112 ? -18.098 7.528 -0.700 1.00 90.62 112 PHE A CA 1
ATOM 919 C C . PHE A 1 112 ? -16.630 7.940 -0.602 1.00 90.62 112 PHE A C 1
ATOM 921 O O . PHE A 1 112 ? -16.331 9.000 -0.054 1.00 90.62 112 PHE A O 1
ATOM 928 N N . LEU A 1 113 ? -15.724 7.132 -1.158 1.00 90.81 113 LEU A N 1
ATOM 929 C CA . LEU A 1 113 ? -14.287 7.410 -1.173 1.00 90.81 113 LEU A CA 1
ATOM 930 C C . LEU A 1 113 ? -13.966 8.678 -1.971 1.00 90.81 113 LEU A C 1
ATOM 932 O O . LEU A 1 113 ? -13.053 9.409 -1.599 1.00 90.81 113 LEU A O 1
ATOM 936 N N . LYS A 1 114 ? -14.736 8.980 -3.023 1.00 88.81 114 LYS A N 1
ATOM 937 C CA . LYS A 1 114 ? -14.635 10.232 -3.789 1.00 88.81 114 LYS A CA 1
ATOM 938 C C . LYS A 1 114 ? -15.158 11.453 -3.030 1.00 88.81 114 LYS A C 1
ATOM 940 O O . LYS A 1 114 ? -14.755 12.565 -3.354 1.00 88.81 114 LYS A O 1
ATOM 945 N N . ALA A 1 115 ? -16.035 11.268 -2.045 1.00 88.75 115 ALA A N 1
ATOM 946 C CA . ALA A 1 115 ? -16.713 12.361 -1.349 1.00 88.75 115 ALA A CA 1
ATOM 947 C C . ALA A 1 115 ? -16.085 12.723 0.008 1.00 88.75 115 ALA A C 1
ATOM 949 O O . ALA A 1 115 ? -16.081 13.901 0.386 1.00 88.75 115 ALA A O 1
ATOM 950 N N . ASP A 1 116 ? -15.551 11.742 0.739 1.00 90.75 116 ASP A N 1
ATOM 951 C CA . ASP A 1 116 ? -15.048 11.938 2.101 1.00 90.75 116 ASP A CA 1
ATOM 952 C C . ASP A 1 116 ? -13.925 10.949 2.471 1.00 90.75 116 ASP A C 1
ATOM 954 O O . ASP A 1 116 ? -13.348 10.293 1.603 1.00 90.75 116 ASP A O 1
ATOM 958 N N . TYR A 1 117 ? -13.565 10.871 3.755 1.00 90.00 117 TYR A N 1
ATOM 959 C CA . TYR A 1 117 ? -12.599 9.892 4.259 1.00 90.00 117 TYR A CA 1
ATOM 960 C C . TYR A 1 117 ? -13.062 8.433 4.078 1.00 90.00 117 TYR A C 1
ATOM 962 O O . TYR A 1 117 ? -14.265 8.149 4.140 1.00 90.00 117 TYR A O 1
ATOM 970 N N . PRO A 1 118 ? -12.119 7.477 3.943 1.00 90.62 118 PRO A N 1
ATOM 971 C CA . PRO A 1 118 ? -12.439 6.055 3.951 1.00 90.62 118 PRO A CA 1
ATOM 972 C C . PRO A 1 118 ? -13.159 5.633 5.235 1.00 90.62 118 PRO A C 1
ATOM 974 O O . PRO A 1 118 ? -12.692 5.898 6.342 1.00 90.62 118 PRO A O 1
ATOM 977 N N . LYS A 1 119 ? -14.284 4.927 5.088 1.00 89.81 119 LYS A N 1
ATOM 978 C CA . LYS A 1 119 ? -15.046 4.370 6.211 1.00 89.81 119 LYS A CA 1
ATOM 979 C C . LYS A 1 119 ? -14.741 2.888 6.367 1.00 89.81 119 LYS A C 1
ATOM 981 O O . LYS A 1 119 ? -15.074 2.084 5.502 1.00 89.81 119 LYS A O 1
ATOM 986 N N . ILE A 1 120 ? -14.149 2.523 7.495 1.00 93.94 120 ILE A N 1
ATOM 987 C CA . ILE A 1 120 ? -13.761 1.140 7.764 1.00 93.94 120 ILE A CA 1
ATOM 988 C C . ILE A 1 120 ? -14.950 0.360 8.317 1.00 93.94 120 ILE A C 1
ATOM 990 O O . ILE A 1 120 ? -15.557 0.756 9.309 1.00 93.94 120 ILE A O 1
ATOM 994 N N . LEU A 1 121 ? -15.255 -0.776 7.688 1.00 91.56 121 LEU A N 1
ATOM 995 C CA . LEU A 1 121 ? -16.247 -1.723 8.184 1.00 91.56 121 LEU A CA 1
ATOM 996 C C . LEU A 1 121 ? -15.548 -2.916 8.820 1.00 91.56 121 LEU A C 1
ATOM 998 O O . LEU A 1 121 ? -14.767 -3.618 8.176 1.00 91.56 121 LEU A O 1
ATOM 1002 N N . PHE A 1 122 ? -15.852 -3.154 10.088 1.00 96.50 122 PHE A N 1
ATOM 1003 C CA . PHE A 1 122 ? -15.322 -4.286 10.831 1.00 96.50 122 PHE A CA 1
ATOM 1004 C C . PHE A 1 122 ? -16.234 -5.494 10.639 1.00 96.50 122 PHE A C 1
ATOM 1006 O O . PHE A 1 122 ? -17.446 -5.420 10.830 1.00 96.50 122 PHE A O 1
ATOM 1013 N N . THR A 1 123 ? -15.644 -6.602 10.198 1.00 96.75 123 THR A N 1
ATOM 1014 C CA . THR A 1 123 ? -16.351 -7.871 10.036 1.00 96.75 123 THR A CA 1
ATOM 1015 C C . THR A 1 123 ? -16.816 -8.410 11.390 1.00 96.75 123 THR A C 1
ATOM 1017 O O . THR A 1 123 ? -16.154 -8.222 12.406 1.00 96.75 123 THR A O 1
ATOM 1020 N N . ASN A 1 124 ? -17.938 -9.129 11.420 1.00 97.00 124 ASN A N 1
ATOM 1021 C CA . ASN A 1 124 ? -18.365 -9.865 12.619 1.00 97.00 124 ASN A CA 1
ATOM 1022 C C . ASN A 1 124 ? -17.574 -11.174 12.806 1.00 97.00 124 ASN A C 1
ATOM 1024 O O . ASN A 1 124 ? -17.626 -11.789 13.867 1.00 97.00 124 ASN A O 1
ATOM 1028 N N . ASN A 1 125 ? -16.849 -11.624 11.776 1.00 98.00 125 ASN A N 1
ATOM 1029 C CA . ASN A 1 125 ? -16.040 -12.835 11.831 1.00 98.00 125 ASN A CA 1
ATOM 1030 C C . ASN A 1 125 ? -14.613 -12.502 12.302 1.00 98.00 125 ASN A C 1
ATOM 1032 O O . ASN A 1 125 ? -13.811 -11.952 11.546 1.00 98.00 125 ASN A O 1
ATOM 1036 N N . LYS A 1 126 ? -14.295 -12.878 13.545 1.00 98.06 126 LYS A N 1
ATOM 1037 C CA . LYS A 1 126 ? -12.984 -12.647 14.171 1.00 98.06 126 LYS A CA 1
ATOM 1038 C C . LYS A 1 126 ? -11.824 -13.325 13.437 1.00 98.06 126 LYS A C 1
ATOM 1040 O O . LYS A 1 126 ? -10.735 -12.759 13.373 1.00 98.06 126 LYS A O 1
ATOM 1045 N N . ASP A 1 127 ? -12.037 -14.506 12.868 1.00 98.06 127 ASP A N 1
ATOM 1046 C CA . ASP A 1 127 ? -10.981 -15.223 12.149 1.00 98.06 127 ASP A CA 1
ATOM 1047 C C . ASP A 1 127 ? -10.701 -14.573 10.793 1.00 98.06 127 ASP A C 1
ATOM 1049 O O . ASP A 1 127 ? -9.543 -14.422 10.405 1.00 98.06 127 ASP A O 1
ATOM 1053 N N . LEU A 1 128 ? -11.741 -14.064 10.122 1.00 97.94 128 LEU A N 1
ATOM 1054 C CA . LEU A 1 128 ? -11.568 -13.230 8.932 1.00 97.94 128 LEU A CA 1
ATOM 1055 C C . LEU A 1 128 ? -10.832 -11.923 9.262 1.00 97.94 128 LEU A C 1
ATOM 1057 O O . LEU A 1 128 ? -9.959 -11.515 8.499 1.00 97.94 128 LEU A O 1
ATOM 1061 N N . PHE A 1 129 ? -11.144 -11.282 10.396 1.00 98.38 129 PHE A N 1
ATOM 1062 C CA . PHE A 1 129 ? -10.399 -10.107 10.861 1.00 98.38 129 PHE A CA 1
ATOM 1063 C C . PHE A 1 129 ? -8.910 -10.426 11.020 1.00 98.38 129 PHE A C 1
ATOM 1065 O O . PHE A 1 129 ? -8.077 -9.704 10.480 1.00 98.38 129 PHE A O 1
ATOM 1072 N N . ARG A 1 130 ? -8.573 -11.531 11.697 1.00 98.19 130 ARG A N 1
ATOM 1073 C CA . ARG A 1 130 ? -7.182 -11.969 11.899 1.00 98.19 130 ARG A CA 1
ATOM 1074 C C . ARG A 1 130 ? -6.467 -12.251 10.582 1.00 98.19 130 ARG A C 1
ATOM 1076 O O . ARG A 1 130 ? -5.355 -11.776 10.384 1.00 98.19 130 ARG A O 1
ATOM 1083 N N . ALA A 1 131 ? -7.111 -12.971 9.666 1.00 97.88 131 ALA A N 1
ATOM 1084 C CA . ALA A 1 131 ? -6.530 -13.276 8.362 1.00 97.88 131 ALA A CA 1
ATOM 1085 C C . ALA A 1 131 ? -6.228 -12.000 7.556 1.00 97.88 131 ALA A C 1
ATOM 1087 O O . ALA A 1 131 ? -5.130 -11.845 7.023 1.00 97.88 131 ALA A O 1
ATOM 1088 N N . LEU A 1 132 ? -7.176 -11.058 7.511 1.00 98.00 132 LEU A N 1
ATOM 1089 C CA . LEU A 1 132 ? -6.984 -9.772 6.836 1.00 98.00 132 LEU A CA 1
ATOM 1090 C C . LEU A 1 132 ? -5.948 -8.897 7.549 1.00 98.00 132 LEU A C 1
ATOM 1092 O O . LEU A 1 132 ? -5.149 -8.249 6.883 1.00 98.00 132 LEU A O 1
ATOM 1096 N N . SER A 1 133 ? -5.923 -8.913 8.882 1.00 98.12 133 SER A N 1
ATOM 1097 C CA . SER A 1 133 ? -4.911 -8.232 9.691 1.00 98.12 133 SER A CA 1
ATOM 1098 C C . SER A 1 133 ? -3.500 -8.676 9.310 1.00 98.12 133 SER A C 1
ATOM 1100 O O . SER A 1 133 ? -2.674 -7.836 8.962 1.00 98.12 133 SER A O 1
ATOM 1102 N N . LEU A 1 134 ? -3.248 -9.988 9.263 1.00 95.69 134 LEU A N 1
ATOM 1103 C CA . LEU A 1 134 ? -1.942 -10.538 8.897 1.00 95.69 134 LEU A CA 1
ATOM 1104 C C . LEU A 1 134 ? -1.519 -10.153 7.472 1.00 95.69 134 LEU A C 1
ATOM 1106 O O . LEU A 1 134 ? -0.386 -9.716 7.277 1.00 95.69 134 LEU A O 1
ATOM 1110 N N . LEU A 1 135 ? -2.429 -10.245 6.494 1.00 94.81 135 LEU A N 1
ATOM 1111 C CA . LEU A 1 135 ? -2.160 -9.804 5.117 1.00 94.81 135 LEU A CA 1
ATOM 1112 C C . LEU A 1 135 ? -1.845 -8.306 5.048 1.00 94.81 135 LEU A C 1
ATOM 1114 O O . LEU A 1 135 ? -0.953 -7.879 4.319 1.00 94.81 135 LEU A O 1
ATOM 1118 N N . GLY A 1 136 ? -2.567 -7.499 5.821 1.00 96.44 136 GLY A N 1
ATOM 1119 C CA . GLY A 1 136 ? -2.320 -6.070 5.905 1.00 96.44 136 GLY A CA 1
ATOM 1120 C C . GLY A 1 136 ? -0.983 -5.737 6.553 1.00 96.44 136 GLY A C 1
ATOM 1121 O O . GLY A 1 136 ? -0.290 -4.859 6.056 1.00 96.44 136 GLY A O 1
ATOM 1122 N N . ILE A 1 137 ? -0.580 -6.449 7.609 1.00 95.06 137 ILE A N 1
ATOM 1123 C CA . ILE A 1 137 ? 0.745 -6.297 8.232 1.00 95.06 137 ILE A CA 1
ATOM 1124 C C . ILE A 1 137 ? 1.853 -6.669 7.242 1.00 95.06 137 ILE A C 1
ATOM 1126 O O . ILE A 1 137 ? 2.831 -5.930 7.129 1.00 95.06 137 ILE A O 1
ATOM 1130 N N . GLU A 1 138 ? 1.692 -7.772 6.502 1.00 92.94 138 GLU A N 1
ATOM 1131 C CA . GLU A 1 138 ? 2.620 -8.179 5.437 1.00 92.94 138 GLU A CA 1
ATOM 1132 C C . GLU A 1 138 ? 2.761 -7.053 4.397 1.00 92.94 138 GLU A C 1
ATOM 1134 O O . GLU A 1 138 ? 3.874 -6.608 4.111 1.00 92.94 138 GLU A O 1
ATOM 1139 N N . LEU A 1 139 ? 1.638 -6.495 3.927 1.00 93.88 139 LEU A N 1
ATOM 1140 C CA . LEU A 1 139 ? 1.623 -5.398 2.958 1.00 93.88 139 LEU A CA 1
ATOM 1141 C C . LEU A 1 139 ? 2.215 -4.086 3.505 1.00 93.88 139 LEU A C 1
ATOM 1143 O O . LEU A 1 139 ? 2.956 -3.406 2.797 1.00 93.88 139 LEU A O 1
ATOM 1147 N N . ILE A 1 140 ? 1.934 -3.730 4.764 1.00 95.00 140 ILE A N 1
ATOM 1148 C CA . ILE A 1 140 ? 2.565 -2.586 5.445 1.00 95.00 140 ILE A CA 1
ATOM 1149 C C . ILE A 1 140 ? 4.077 -2.773 5.442 1.00 95.00 140 ILE A C 1
ATOM 1151 O O . ILE A 1 140 ? 4.810 -1.859 5.069 1.00 95.00 140 ILE A O 1
ATOM 1155 N N . GLY A 1 141 ? 4.534 -3.962 5.838 1.00 93.38 141 GLY A N 1
ATOM 1156 C CA . GLY A 1 141 ? 5.939 -4.327 5.872 1.00 93.38 141 GLY A CA 1
ATOM 1157 C C . GLY A 1 141 ? 6.621 -4.179 4.515 1.00 93.38 141 GLY A C 1
ATOM 1158 O O . GLY A 1 141 ? 7.704 -3.601 4.447 1.00 93.38 141 GLY A O 1
ATOM 1159 N N . LEU A 1 142 ? 5.965 -4.617 3.438 1.00 92.00 142 LEU A N 1
ATOM 1160 C CA . LEU A 1 142 ? 6.439 -4.427 2.065 1.00 92.00 142 LEU A CA 1
ATOM 1161 C C . LEU A 1 142 ? 6.544 -2.943 1.692 1.00 92.00 142 LEU A C 1
ATOM 1163 O O . LEU A 1 142 ? 7.595 -2.501 1.234 1.00 92.00 142 LEU A O 1
ATOM 1167 N N . HIS A 1 143 ? 5.504 -2.146 1.944 1.00 92.44 143 HIS A N 1
ATOM 1168 C CA . HIS A 1 143 ? 5.491 -0.725 1.577 1.00 92.44 143 HIS A CA 1
ATOM 1169 C C . HIS A 1 143 ? 6.466 0.143 2.381 1.00 92.44 143 HIS A C 1
ATOM 1171 O O . HIS A 1 143 ? 6.911 1.176 1.884 1.00 92.44 143 HIS A O 1
ATOM 1177 N N . VAL A 1 144 ? 6.846 -0.273 3.593 1.00 92.38 144 VAL A N 1
ATOM 1178 C CA . VAL A 1 144 ? 7.901 0.395 4.378 1.00 92.38 144 VAL A CA 1
ATOM 1179 C C . VAL A 1 144 ? 9.283 -0.245 4.209 1.00 92.38 144 VAL A C 1
ATOM 1181 O O . VAL A 1 144 ? 10.208 0.110 4.947 1.00 92.38 144 VAL A O 1
ATOM 1184 N N . LEU A 1 145 ? 9.426 -1.184 3.264 1.00 90.44 145 LEU A N 1
ATOM 1185 C CA . LEU A 1 145 ? 10.660 -1.916 2.963 1.00 90.44 145 LEU A CA 1
ATOM 1186 C C . LEU A 1 145 ? 11.275 -2.592 4.203 1.00 90.44 145 LEU A C 1
ATOM 1188 O O . LEU A 1 145 ? 12.489 -2.580 4.427 1.00 90.44 145 LEU A O 1
ATOM 1192 N N . ASN A 1 146 ? 10.426 -3.173 5.052 1.00 88.75 146 ASN A N 1
ATOM 1193 C CA . ASN A 1 146 ? 10.866 -3.969 6.188 1.00 88.75 146 ASN A CA 1
ATOM 1194 C C . ASN A 1 146 ? 11.533 -5.262 5.687 1.00 88.75 146 ASN A C 1
ATOM 1196 O O . ASN A 1 146 ? 10.920 -6.038 4.959 1.00 88.75 146 ASN A O 1
ATOM 1200 N N 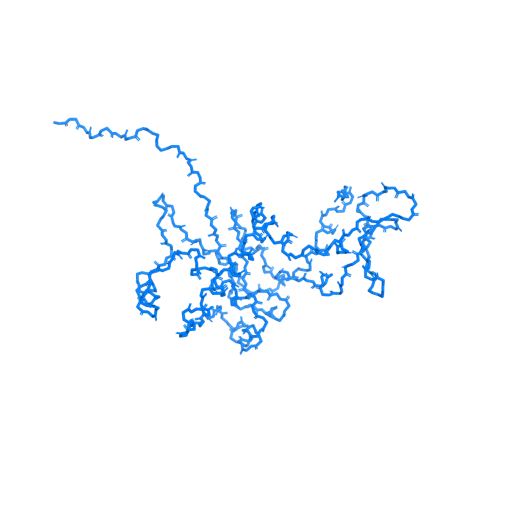. LYS A 1 147 ? 12.775 -5.519 6.119 1.00 86.12 147 LYS A N 1
ATOM 1201 C CA . LYS A 1 147 ? 13.560 -6.693 5.698 1.00 86.12 147 LYS A CA 1
ATOM 1202 C C . LYS A 1 147 ? 12.886 -8.032 6.006 1.00 86.12 147 LYS A C 1
ATOM 1204 O O . LYS A 1 147 ? 12.985 -8.940 5.196 1.00 86.12 147 LYS A O 1
ATOM 1209 N N . GLU A 1 148 ? 12.225 -8.169 7.151 1.00 85.31 148 GLU A N 1
ATOM 1210 C CA . GLU A 1 148 ? 11.550 -9.412 7.547 1.00 85.31 148 GLU A CA 1
ATOM 1211 C C . GLU A 1 148 ? 10.368 -9.693 6.620 1.00 85.31 148 GLU A C 1
ATOM 1213 O O . GLU A 1 148 ? 10.259 -10.790 6.080 1.00 85.31 148 GLU A O 1
ATOM 1218 N N . SER A 1 149 ? 9.532 -8.681 6.368 1.00 83.19 149 SER A N 1
ATOM 1219 C CA . SER A 1 149 ? 8.391 -8.799 5.456 1.00 83.19 149 SER A CA 1
ATOM 1220 C C . SER A 1 149 ? 8.830 -9.005 4.012 1.00 83.19 149 SER A C 1
ATOM 1222 O O . SER A 1 149 ? 8.219 -9.812 3.318 1.00 83.19 149 SER A O 1
ATOM 1224 N N . LEU A 1 150 ? 9.899 -8.331 3.572 1.00 81.56 150 LEU A N 1
ATOM 1225 C CA . LEU A 1 150 ? 10.509 -8.569 2.266 1.00 81.56 150 LEU A CA 1
ATOM 1226 C C . LEU A 1 150 ? 10.978 -10.020 2.165 1.00 81.56 150 LEU A C 1
ATOM 1228 O O . LEU A 1 150 ? 10.512 -10.719 1.282 1.00 81.56 150 LEU A O 1
ATOM 1232 N N . ASN A 1 151 ? 11.810 -10.505 3.089 1.00 83.44 151 ASN A N 1
ATOM 1233 C CA . ASN A 1 151 ? 12.324 -11.878 3.050 1.00 83.44 151 ASN A CA 1
ATOM 1234 C C . ASN A 1 151 ? 11.196 -12.918 3.078 1.00 83.44 151 ASN A C 1
ATOM 1236 O O . ASN A 1 151 ? 11.192 -13.840 2.269 1.00 83.44 151 ASN A O 1
ATOM 1240 N N . HIS A 1 152 ? 10.221 -12.755 3.976 1.00 82.19 152 HIS A N 1
ATOM 1241 C CA . HIS A 1 152 ? 9.072 -13.654 4.073 1.00 82.19 152 HIS A CA 1
ATOM 1242 C C . HIS A 1 152 ? 8.253 -13.670 2.777 1.00 82.19 152 HIS A C 1
ATOM 1244 O O . HIS A 1 152 ? 7.978 -14.737 2.229 1.00 82.19 152 HIS A O 1
ATOM 1250 N N . SER A 1 153 ? 7.886 -12.489 2.270 1.00 78.06 153 SER A N 1
ATOM 1251 C CA . SER A 1 153 ? 7.065 -12.374 1.062 1.00 78.06 153 SER A CA 1
ATOM 1252 C C . SER A 1 153 ? 7.827 -12.840 -0.171 1.00 78.06 153 SER A C 1
ATOM 1254 O O . SER A 1 153 ? 7.244 -13.525 -0.997 1.00 78.06 153 SER A O 1
ATOM 1256 N N . PHE A 1 154 ? 9.121 -12.523 -0.291 1.00 73.56 154 PHE A N 1
ATOM 1257 C CA . PHE A 1 154 ? 9.963 -12.993 -1.391 1.00 73.56 154 PHE A CA 1
ATOM 1258 C C . PHE A 1 154 ? 10.084 -14.511 -1.400 1.00 73.56 154 PHE A C 1
ATOM 1260 O O . PHE A 1 154 ? 9.992 -15.084 -2.473 1.00 73.56 154 PHE A O 1
ATOM 1267 N N . GLU A 1 155 ? 10.253 -15.175 -0.253 1.00 79.88 155 GLU A N 1
ATOM 1268 C CA . GLU A 1 155 ? 10.286 -16.644 -0.209 1.00 79.88 155 GLU A CA 1
ATOM 1269 C C . GLU A 1 155 ? 8.914 -17.261 -0.526 1.00 79.88 155 GLU A C 1
ATOM 1271 O O . GLU A 1 155 ? 8.833 -18.259 -1.238 1.00 79.88 155 GLU A O 1
ATOM 1276 N N . LYS A 1 156 ? 7.822 -16.644 -0.061 1.00 77.50 156 LYS A N 1
ATOM 1277 C CA . LYS A 1 156 ? 6.443 -17.103 -0.305 1.00 77.50 156 LYS A CA 1
ATOM 1278 C C . LYS A 1 156 ? 5.971 -16.887 -1.747 1.00 77.50 156 LYS A C 1
ATOM 1280 O O . LYS A 1 156 ? 5.247 -17.720 -2.282 1.00 77.50 156 LYS A O 1
ATOM 1285 N N . LEU A 1 157 ? 6.330 -15.754 -2.347 1.00 69.25 157 LEU A N 1
ATOM 1286 C CA . LEU A 1 157 ? 5.873 -15.296 -3.664 1.00 69.25 157 LEU A CA 1
ATOM 1287 C C . LEU A 1 157 ? 6.934 -15.489 -4.749 1.00 69.25 157 LEU A C 1
ATOM 1289 O O . LEU A 1 157 ? 6.780 -14.905 -5.815 1.00 69.25 157 LEU A O 1
ATOM 1293 N N . LYS A 1 158 ? 8.008 -16.241 -4.464 1.00 64.50 158 LYS A N 1
ATOM 1294 C CA . LYS A 1 158 ? 9.233 -16.371 -5.267 1.00 64.50 158 LYS A CA 1
ATOM 1295 C C . LYS A 1 158 ? 8.968 -16.829 -6.699 1.00 64.50 158 LYS A C 1
ATOM 1297 O O . LYS A 1 158 ? 9.211 -17.976 -7.061 1.00 64.50 158 LYS A O 1
ATOM 1302 N N . ASP A 1 159 ? 8.521 -15.912 -7.533 1.00 74.94 159 ASP A N 1
ATOM 1303 C CA . ASP A 1 159 ? 8.509 -16.078 -8.965 1.00 74.94 159 ASP A CA 1
ATOM 1304 C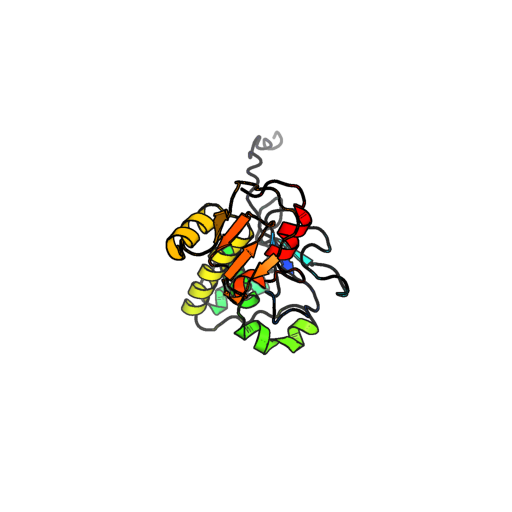 C . ASP A 1 159 ? 9.788 -15.445 -9.499 1.00 74.94 159 ASP A C 1
ATOM 1306 O O . ASP A 1 159 ? 9.863 -14.248 -9.775 1.00 74.94 159 ASP A O 1
ATOM 1310 N N . ALA A 1 160 ? 10.828 -16.273 -9.606 1.00 73.56 160 ALA A N 1
ATOM 1311 C CA . ALA A 1 160 ? 12.124 -15.856 -10.130 1.00 73.56 160 ALA A CA 1
ATOM 1312 C C . ALA A 1 160 ? 12.052 -15.367 -11.589 1.00 73.56 160 ALA A C 1
ATOM 1314 O O . ALA A 1 160 ? 13.040 -14.850 -12.102 1.00 73.56 160 ALA A O 1
ATOM 1315 N N . THR A 1 161 ? 10.909 -15.530 -12.267 1.00 80.19 161 THR A N 1
ATOM 1316 C CA . THR A 1 161 ? 10.722 -15.056 -13.638 1.00 80.19 161 THR A CA 1
ATOM 1317 C C . THR A 1 161 ? 10.335 -13.579 -13.719 1.00 80.19 161 THR A C 1
ATOM 1319 O O . THR A 1 161 ? 10.504 -12.975 -14.780 1.00 80.19 161 THR A O 1
ATOM 1322 N N . ILE A 1 162 ? 9.878 -12.980 -12.612 1.00 88.31 162 ILE A N 1
ATOM 1323 C CA . ILE A 1 162 ? 9.486 -11.570 -12.536 1.00 88.31 162 ILE A CA 1
ATOM 1324 C C . ILE A 1 162 ? 10.702 -10.700 -12.215 1.00 88.31 162 ILE A C 1
ATOM 1326 O O . ILE A 1 162 ? 11.353 -10.860 -11.184 1.00 88.31 162 ILE A O 1
ATOM 1330 N N . GLY A 1 163 ? 10.970 -9.715 -13.070 1.00 89.25 163 GLY A N 1
ATOM 1331 C CA . GLY A 1 163 ? 11.968 -8.682 -12.803 1.00 89.25 163 GLY A CA 1
ATOM 1332 C C . GLY A 1 163 ? 13.416 -9.125 -13.018 1.00 89.25 163 GLY A C 1
ATOM 1333 O O . GLY A 1 163 ? 14.327 -8.437 -12.568 1.00 89.25 163 GLY A O 1
ATOM 1334 N N . GLU A 1 164 ? 13.666 -10.246 -13.702 1.00 90.00 164 GLU A N 1
ATOM 1335 C CA . GLU A 1 164 ? 15.035 -10.663 -14.026 1.00 90.00 164 GLU A CA 1
ATOM 1336 C C . GLU A 1 164 ? 15.671 -9.693 -15.035 1.00 90.00 164 GLU A C 1
ATOM 1338 O O . GLU A 1 164 ? 15.097 -9.393 -16.089 1.00 90.00 164 GLU A O 1
ATOM 1343 N N . SER A 1 165 ? 16.876 -9.222 -14.709 1.00 91.06 165 SER A N 1
ATOM 1344 C CA . SER A 1 165 ? 17.651 -8.287 -15.527 1.00 91.06 165 SER A CA 1
ATOM 1345 C C . SER A 1 165 ? 18.276 -8.981 -16.739 1.00 91.06 165 SER A C 1
ATOM 1347 O O . SER A 1 165 ? 18.947 -10.005 -16.612 1.00 91.06 165 SER A O 1
ATOM 1349 N N . CYS A 1 166 ? 18.054 -8.417 -17.925 1.00 91.81 166 CYS A N 1
ATOM 1350 C CA . CYS A 1 166 ? 18.477 -8.955 -19.213 1.00 91.81 166 CYS A CA 1
ATOM 1351 C C . CYS A 1 166 ? 19.161 -7.877 -20.069 1.00 91.81 166 CYS A C 1
ATOM 1353 O O . CYS A 1 166 ? 18.790 -6.700 -20.036 1.00 91.81 166 CYS A O 1
ATOM 1355 N N . TYR A 1 167 ? 20.113 -8.298 -20.908 1.00 91.62 167 TYR A N 1
ATOM 1356 C CA . TYR A 1 167 ? 20.901 -7.411 -21.769 1.00 91.62 167 TYR A CA 1
ATOM 1357 C C . TYR A 1 167 ? 20.960 -7.947 -23.201 1.00 91.62 167 TYR A C 1
ATOM 1359 O O . TYR A 1 167 ? 21.139 -9.145 -23.409 1.00 91.62 167 TYR A O 1
ATOM 1367 N N . LYS A 1 168 ? 20.818 -7.064 -24.196 1.00 86.25 168 LYS A N 1
ATOM 1368 C CA . LYS A 1 168 ? 20.957 -7.425 -25.619 1.00 86.25 168 LYS A CA 1
ATOM 1369 C C . LYS A 1 168 ? 22.414 -7.498 -26.080 1.00 86.25 168 LYS A C 1
ATOM 1371 O O . LYS A 1 168 ? 22.753 -8.382 -26.852 1.00 86.25 168 LYS A O 1
ATOM 1376 N N . GLU A 1 169 ? 23.252 -6.561 -25.635 1.00 75.19 169 GLU A N 1
ATOM 1377 C CA . GLU A 1 169 ? 24.621 -6.394 -26.150 1.00 75.19 169 GLU A CA 1
ATOM 1378 C C . GLU A 1 169 ? 25.608 -6.079 -25.018 1.00 75.19 169 GLU A C 1
ATOM 1380 O O . GLU A 1 169 ? 26.422 -6.918 -24.641 1.00 75.19 169 GLU A O 1
ATOM 1385 N N . ALA A 1 170 ? 25.507 -4.880 -24.437 1.00 75.50 170 ALA A N 1
ATOM 1386 C CA . ALA A 1 170 ? 26.365 -4.405 -23.356 1.00 75.50 170 ALA A CA 1
ATOM 1387 C C . ALA A 1 170 ? 25.580 -4.224 -22.051 1.00 75.50 170 ALA A C 1
ATOM 1389 O O . ALA A 1 170 ? 24.398 -3.871 -22.068 1.00 75.50 170 ALA A O 1
ATOM 1390 N N . HIS A 1 171 ? 26.272 -4.395 -20.921 1.00 82.06 171 HIS A N 1
ATOM 1391 C CA . HIS A 1 171 ? 25.753 -4.120 -19.578 1.00 82.06 171 HIS A CA 1
ATOM 1392 C C . HIS A 1 171 ? 25.686 -2.603 -19.311 1.00 82.06 171 HIS A C 1
ATOM 1394 O O . HIS A 1 171 ? 26.324 -2.085 -18.398 1.00 82.06 171 HIS A O 1
ATOM 1400 N N . ASP A 1 172 ? 24.928 -1.873 -20.131 1.00 87.94 172 ASP A N 1
ATOM 1401 C CA . ASP A 1 172 ? 24.599 -0.470 -19.878 1.00 87.94 172 ASP A CA 1
ATOM 1402 C C . ASP A 1 172 ? 23.430 -0.408 -18.892 1.00 87.94 172 ASP A C 1
ATOM 1404 O O . ASP A 1 172 ? 22.267 -0.566 -19.265 1.00 87.94 172 ASP A O 1
ATOM 1408 N N . ARG A 1 173 ? 23.752 -0.202 -17.615 1.00 90.75 173 ARG A N 1
ATOM 1409 C CA . ARG A 1 173 ? 22.773 -0.100 -16.525 1.00 90.75 173 ARG A CA 1
ATOM 1410 C C . ARG A 1 173 ? 22.204 1.307 -16.350 1.00 90.75 173 ARG A C 1
ATOM 1412 O O . ARG A 1 173 ? 21.450 1.539 -15.414 1.00 90.75 173 ARG A O 1
ATOM 1419 N N . ILE A 1 174 ? 22.560 2.258 -17.213 1.00 94.88 174 ILE A N 1
ATOM 1420 C CA . ILE A 1 174 ? 22.121 3.644 -17.062 1.00 94.88 174 ILE A CA 1
ATOM 1421 C C . ILE A 1 174 ? 20.689 3.807 -17.572 1.00 94.88 174 ILE A C 1
ATOM 1423 O O . ILE A 1 174 ? 20.382 3.504 -18.732 1.00 94.88 174 ILE A O 1
ATOM 1427 N N . ILE A 1 175 ? 19.815 4.348 -16.723 1.00 95.88 175 ILE A N 1
ATOM 1428 C CA . ILE A 1 175 ? 18.436 4.672 -17.092 1.00 95.88 175 ILE A CA 1
ATOM 1429 C C . ILE A 1 175 ? 18.449 5.848 -18.073 1.00 95.88 175 ILE A C 1
ATOM 1431 O O . ILE A 1 175 ? 18.944 6.932 -17.763 1.00 95.88 175 ILE A O 1
ATOM 1435 N N . LYS A 1 176 ? 17.885 5.657 -19.271 1.00 94.94 176 LYS A N 1
ATOM 1436 C CA . LYS A 1 176 ? 17.879 6.679 -20.335 1.00 94.94 176 LYS A CA 1
ATOM 1437 C C . LYS A 1 176 ? 16.468 6.971 -20.820 1.00 94.94 176 LYS A C 1
ATOM 1439 O O . LYS A 1 176 ? 15.870 7.982 -20.450 1.00 94.94 176 LYS A O 1
ATOM 1444 N N . LYS A 1 177 ? 15.951 6.097 -21.681 1.00 94.31 177 LYS A N 1
ATOM 1445 C CA . LYS A 1 177 ? 14.622 6.198 -22.285 1.00 94.31 177 LYS A CA 1
ATOM 1446 C C . LYS A 1 177 ? 13.871 4.905 -21.980 1.00 94.31 177 LYS A C 1
ATOM 1448 O O . LYS A 1 177 ? 13.975 3.968 -22.772 1.00 94.31 177 LYS A O 1
ATOM 1453 N N . PRO A 1 178 ? 13.167 4.848 -20.837 1.00 94.94 178 PRO A N 1
ATOM 1454 C CA . PRO A 1 178 ? 12.353 3.700 -20.496 1.00 94.94 178 PRO A CA 1
ATOM 1455 C C . PRO A 1 178 ? 11.281 3.424 -21.547 1.00 94.94 178 PRO A C 1
ATOM 1457 O O . PRO A 1 178 ? 10.749 4.356 -22.157 1.00 94.94 178 PRO A O 1
ATOM 1460 N N . ALA A 1 179 ? 10.967 2.150 -21.749 1.00 96.19 179 ALA A N 1
ATOM 1461 C CA . ALA A 1 179 ? 9.898 1.713 -22.637 1.00 96.19 179 ALA A CA 1
ATOM 1462 C C . ALA A 1 179 ? 9.340 0.372 -22.163 1.00 96.19 179 ALA A C 1
ATOM 1464 O O . ALA A 1 179 ? 10.087 -0.480 -21.691 1.00 96.19 179 ALA A O 1
ATOM 1465 N N . TYR A 1 180 ? 8.039 0.165 -22.327 1.00 97.44 180 TYR A N 1
ATOM 1466 C CA . TYR A 1 180 ? 7.400 -1.104 -22.010 1.00 97.44 180 TYR A CA 1
ATOM 1467 C C . TYR A 1 180 ? 6.977 -1.821 -23.291 1.00 97.44 180 TYR A C 1
ATOM 1469 O O . TYR A 1 180 ? 6.372 -1.218 -24.177 1.00 97.44 180 TYR A O 1
ATOM 1477 N N . ASN A 1 181 ? 7.330 -3.099 -23.394 1.00 96.75 181 ASN A N 1
ATOM 1478 C CA . ASN A 1 181 ? 6.859 -4.007 -24.430 1.00 96.75 181 ASN A CA 1
ATOM 1479 C C . ASN A 1 181 ? 5.909 -5.012 -23.774 1.00 96.75 181 ASN A C 1
ATOM 1481 O O . ASN A 1 181 ? 6.356 -5.964 -23.134 1.00 96.75 181 ASN A O 1
ATOM 1485 N N . GLU A 1 182 ? 4.610 -4.769 -23.928 1.00 95.50 182 GLU A N 1
ATOM 1486 C CA . GLU A 1 182 ? 3.547 -5.589 -23.348 1.00 95.50 182 GLU A CA 1
ATOM 1487 C C . GLU A 1 182 ? 3.511 -7.023 -23.915 1.00 95.50 182 GLU A C 1
ATOM 1489 O O . GLU A 1 182 ? 3.529 -7.949 -23.102 1.00 95.50 182 GLU A O 1
ATOM 1494 N N . PRO A 1 183 ? 3.567 -7.261 -25.249 1.00 96.94 183 PRO A N 1
ATOM 1495 C CA . PRO A 1 183 ? 3.595 -8.622 -25.799 1.00 96.94 183 PRO A CA 1
ATOM 1496 C C . PRO A 1 183 ? 4.717 -9.511 -25.253 1.00 96.94 183 PRO A C 1
ATOM 1498 O O . PRO A 1 183 ? 4.527 -10.713 -25.087 1.00 96.94 183 PRO A O 1
ATOM 1501 N N . GLU A 1 184 ? 5.890 -8.934 -24.984 1.00 95.69 184 GLU A N 1
ATOM 1502 C CA . GLU A 1 184 ? 7.043 -9.668 -24.452 1.00 95.69 184 GLU A CA 1
ATOM 1503 C C . GLU A 1 184 ? 7.185 -9.564 -22.924 1.00 95.69 184 GLU A C 1
ATOM 1505 O O . GLU A 1 184 ? 8.098 -10.171 -22.363 1.00 95.69 184 GLU A O 1
ATOM 1510 N N . GLN A 1 185 ? 6.327 -8.785 -22.255 1.00 96.88 185 GLN A N 1
ATOM 1511 C CA . GLN A 1 185 ? 6.412 -8.466 -20.824 1.00 96.88 185 GLN A CA 1
ATOM 1512 C C . GLN A 1 185 ? 7.792 -7.930 -20.404 1.00 96.88 185 GLN A C 1
ATOM 1514 O O . GLN A 1 185 ? 8.392 -8.378 -19.420 1.00 96.88 185 GLN A O 1
ATOM 1519 N N . ARG A 1 186 ? 8.323 -6.977 -21.184 1.00 96.44 186 ARG A N 1
ATOM 1520 C CA . ARG A 1 186 ? 9.659 -6.395 -20.976 1.00 96.44 186 ARG A CA 1
ATOM 1521 C C . ARG A 1 186 ? 9.589 -4.921 -20.614 1.00 96.44 186 ARG A C 1
ATOM 1523 O O . ARG A 1 186 ? 9.068 -4.117 -21.386 1.00 96.44 186 ARG A O 1
ATOM 1530 N N . LEU A 1 187 ? 10.203 -4.554 -19.492 1.00 97.12 187 LEU A N 1
ATOM 1531 C CA . LEU A 1 187 ? 10.425 -3.166 -19.096 1.00 97.12 187 LEU A CA 1
ATOM 1532 C C . LEU A 1 187 ? 11.865 -2.760 -19.398 1.00 97.12 187 LEU A C 1
ATOM 1534 O O . LEU A 1 187 ? 12.793 -3.120 -18.680 1.00 97.12 187 LEU A O 1
ATOM 1538 N N . TYR A 1 188 ? 12.047 -1.996 -20.463 1.00 96.06 188 TYR A N 1
ATOM 1539 C CA . TYR A 1 188 ? 13.325 -1.415 -20.839 1.00 96.06 188 TYR A CA 1
ATOM 1540 C C . TYR A 1 188 ? 13.645 -0.203 -19.971 1.00 96.06 188 TYR A C 1
ATOM 1542 O O . TYR A 1 188 ? 12.794 0.666 -19.782 1.00 96.06 188 TYR A O 1
ATOM 1550 N N . ILE A 1 189 ? 14.898 -0.101 -19.525 1.00 95.81 189 ILE A N 1
ATOM 1551 C CA . ILE A 1 189 ? 15.449 1.129 -18.925 1.00 95.81 189 ILE A CA 1
ATOM 1552 C C . ILE A 1 189 ? 16.210 1.970 -19.966 1.00 95.81 189 ILE A C 1
ATOM 1554 O O . ILE A 1 189 ? 16.346 3.192 -19.833 1.00 95.81 189 ILE A O 1
ATOM 1558 N N . ASN A 1 190 ? 16.681 1.318 -21.034 1.00 94.44 190 ASN A N 1
ATOM 1559 C CA . ASN A 1 190 ? 17.312 1.904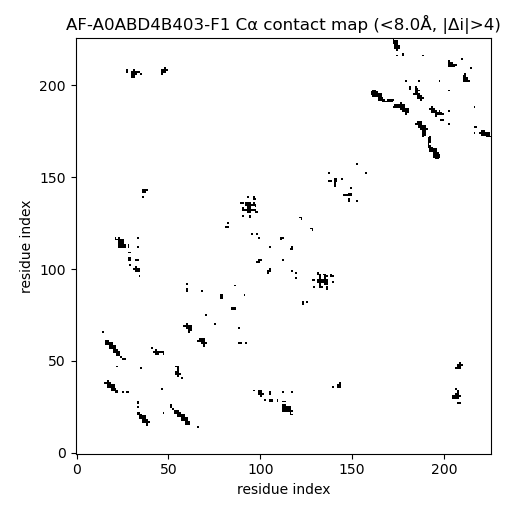 -22.214 1.00 94.44 190 ASN A CA 1
ATOM 1560 C C . ASN A 1 190 ? 17.182 0.935 -23.419 1.00 94.44 190 ASN A C 1
ATOM 1562 O O . ASN A 1 190 ? 16.393 -0.002 -23.387 1.00 94.44 190 ASN A O 1
ATOM 1566 N N . HIS A 1 191 ? 17.921 1.157 -24.510 1.00 92.94 191 HIS A N 1
ATOM 1567 C CA . HIS A 1 191 ? 17.812 0.334 -25.725 1.00 92.94 191 HIS A CA 1
ATOM 1568 C C . HIS A 1 191 ? 18.363 -1.102 -25.579 1.00 92.94 191 HIS A C 1
ATOM 1570 O O . HIS A 1 191 ? 17.965 -1.979 -26.353 1.00 92.94 191 HIS A O 1
ATOM 1576 N N . SER A 1 192 ? 19.257 -1.349 -24.614 1.00 91.81 192 SER A N 1
ATOM 1577 C CA . SER A 1 192 ? 19.999 -2.605 -24.456 1.00 91.81 192 SER A CA 1
ATOM 1578 C C . SER A 1 192 ? 19.653 -3.386 -23.183 1.00 91.81 192 SER A C 1
ATOM 1580 O O . SER A 1 192 ? 19.740 -4.611 -23.223 1.00 91.81 192 SER A O 1
ATOM 1582 N N . ALA A 1 193 ? 19.224 -2.729 -22.100 1.00 94.38 193 ALA A N 1
ATOM 1583 C CA . ALA A 1 193 ? 18.915 -3.334 -20.802 1.00 94.38 193 ALA A CA 1
ATOM 1584 C C . ALA A 1 193 ? 17.414 -3.287 -20.467 1.00 94.38 193 ALA A C 1
ATOM 1586 O O . ALA A 1 193 ? 16.745 -2.262 -20.664 1.00 94.38 193 ALA A O 1
ATOM 1587 N N . TYR A 1 194 ? 16.888 -4.398 -19.947 1.00 94.88 194 TYR A N 1
ATOM 1588 C CA . TYR A 1 194 ? 15.476 -4.548 -19.594 1.00 94.88 194 TYR A CA 1
ATOM 1589 C C . TYR A 1 194 ? 15.236 -5.593 -18.503 1.00 94.88 194 TYR A C 1
ATOM 1591 O O . TYR A 1 194 ? 16.052 -6.484 -18.294 1.00 94.88 194 TYR A O 1
ATOM 1599 N N . PHE A 1 195 ? 14.070 -5.517 -17.869 1.00 95.12 195 PHE A N 1
ATOM 1600 C CA . PHE A 1 195 ? 13.542 -6.536 -16.965 1.00 95.12 195 PHE A CA 1
ATOM 1601 C C . PHE A 1 195 ? 12.493 -7.384 -17.687 1.00 95.12 195 PHE A C 1
ATOM 1603 O O . PHE A 1 195 ? 11.618 -6.819 -18.350 1.00 95.12 195 PHE A O 1
ATOM 1610 N N . LYS A 1 196 ? 12.564 -8.716 -17.583 1.00 95.00 196 LYS A N 1
ATOM 1611 C CA . LYS A 1 196 ? 11.538 -9.634 -18.124 1.00 95.00 196 LYS A CA 1
ATOM 1612 C C . LYS A 1 196 ? 10.492 -10.013 -17.068 1.00 95.00 196 LYS A C 1
ATOM 1614 O O . LYS A 1 196 ? 10.695 -9.771 -15.881 1.00 95.00 196 LYS A O 1
ATOM 1619 N N . GLY A 1 197 ? 9.374 -10.594 -17.506 1.00 94.38 197 GLY A N 1
ATOM 1620 C CA . GLY A 1 197 ? 8.288 -11.029 -16.616 1.00 94.38 197 GLY A CA 1
ATOM 1621 C C . GLY A 1 197 ? 7.517 -9.871 -15.978 1.00 94.38 197 GLY A C 1
ATOM 1622 O O . GLY A 1 197 ? 6.841 -10.049 -14.969 1.00 94.38 197 GLY A O 1
ATOM 1623 N N . VAL A 1 198 ? 7.621 -8.667 -16.547 1.00 95.88 198 VAL A N 1
ATOM 1624 C CA . VAL A 1 198 ? 6.863 -7.498 -16.097 1.00 95.88 198 VAL A CA 1
ATOM 1625 C C . VAL A 1 198 ? 5.523 -7.508 -16.826 1.00 95.88 198 VAL A C 1
ATOM 1627 O O . VAL A 1 198 ? 5.424 -7.071 -17.973 1.00 95.88 198 VAL A O 1
ATOM 1630 N N . SER A 1 199 ? 4.489 -8.052 -16.185 1.00 95.31 199 SER A N 1
ATOM 1631 C CA . SER A 1 199 ? 3.124 -8.028 -16.720 1.00 95.31 199 SER A CA 1
ATOM 1632 C C . SER A 1 199 ? 2.577 -6.598 -16.803 1.00 95.31 199 SER A C 1
ATOM 1634 O O . SER A 1 199 ? 3.098 -5.682 -16.160 1.00 95.31 199 SER A O 1
ATOM 1636 N N . GLN A 1 200 ? 1.498 -6.408 -17.566 1.00 95.50 200 GLN A N 1
ATOM 1637 C CA . GLN A 1 200 ? 0.831 -5.108 -17.661 1.00 95.50 200 GLN A CA 1
ATOM 1638 C C . GLN A 1 200 ? 0.337 -4.635 -16.289 1.00 95.50 200 GLN A C 1
ATOM 1640 O O . GLN A 1 200 ? 0.491 -3.469 -15.952 1.00 95.50 200 GLN A O 1
ATOM 1645 N N . GLU A 1 201 ? -0.181 -5.546 -15.460 1.00 93.12 201 GLU A N 1
ATOM 1646 C CA . GLU A 1 201 ? -0.619 -5.233 -14.096 1.00 93.12 201 GLU A CA 1
ATOM 1647 C C . GLU A 1 201 ? 0.529 -4.701 -13.223 1.00 93.12 201 GLU A C 1
ATOM 1649 O O . GLU A 1 201 ? 0.339 -3.732 -12.491 1.00 93.12 201 GLU A O 1
ATOM 1654 N N . ILE A 1 202 ? 1.729 -5.287 -13.326 1.00 93.94 202 ILE A N 1
ATOM 1655 C CA . ILE A 1 202 ? 2.917 -4.816 -12.598 1.00 93.94 202 ILE A CA 1
ATOM 1656 C C . ILE A 1 202 ? 3.374 -3.458 -13.142 1.00 93.94 202 ILE A C 1
ATOM 1658 O O . ILE A 1 202 ? 3.674 -2.552 -12.364 1.00 93.94 202 ILE A O 1
ATOM 1662 N N . HIS A 1 203 ? 3.422 -3.309 -14.469 1.00 95.69 203 HIS A N 1
ATOM 1663 C CA . HIS A 1 203 ? 3.804 -2.061 -15.130 1.00 95.69 203 HIS A CA 1
ATOM 1664 C C . HIS A 1 203 ? 2.881 -0.897 -14.739 1.00 95.69 203 HIS A C 1
ATOM 1666 O O . HIS A 1 203 ? 3.353 0.190 -14.395 1.00 95.69 203 HIS A O 1
ATOM 1672 N N . ASP A 1 204 ? 1.574 -1.150 -14.747 1.00 94.25 204 ASP A N 1
ATOM 1673 C CA . ASP A 1 204 ? 0.530 -0.161 -14.502 1.00 94.25 204 ASP A CA 1
ATOM 1674 C C . ASP A 1 204 ? 0.200 -0.002 -13.010 1.00 94.25 204 ASP A C 1
ATOM 1676 O O . ASP A 1 204 ? -0.682 0.788 -12.666 1.00 94.25 204 ASP A O 1
ATOM 1680 N N . TYR A 1 205 ? 0.890 -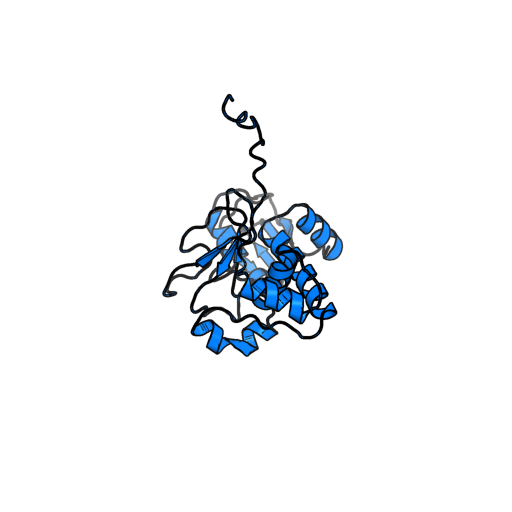0.713 -12.107 1.00 93.25 205 TYR A N 1
ATOM 1681 C CA . TYR A 1 205 ? 0.628 -0.633 -10.672 1.00 93.25 205 TYR A CA 1
ATOM 1682 C C . TYR A 1 205 ? 0.825 0.796 -10.153 1.00 93.25 205 TYR A C 1
ATOM 1684 O O . TYR A 1 205 ? 1.888 1.412 -10.313 1.00 93.25 205 TYR A O 1
ATOM 1692 N N . MET A 1 206 ? -0.213 1.325 -9.502 1.00 91.44 206 MET A N 1
ATOM 1693 C CA . MET A 1 206 ? -0.241 2.698 -9.011 1.00 91.44 206 MET A CA 1
ATOM 1694 C C . MET A 1 206 ? -0.294 2.757 -7.490 1.00 91.44 206 MET A C 1
ATOM 1696 O O . MET A 1 206 ? -1.073 2.061 -6.840 1.00 91.44 206 MET A O 1
ATOM 1700 N N . ILE A 1 207 ? 0.463 3.701 -6.938 1.00 89.31 207 ILE A N 1
ATOM 1701 C CA . ILE A 1 207 ? 0.266 4.193 -5.577 1.00 89.31 207 ILE A CA 1
ATOM 1702 C C . ILE A 1 207 ? -0.129 5.660 -5.694 1.00 89.31 207 ILE A C 1
ATOM 1704 O O . ILE A 1 207 ? 0.624 6.513 -6.168 1.00 89.31 207 ILE A O 1
ATOM 1708 N N . GLY A 1 208 ? -1.359 5.952 -5.292 1.00 87.06 208 GLY A N 1
ATOM 1709 C CA . GLY A 1 208 ? -1.957 7.266 -5.460 1.00 87.06 208 GLY A CA 1
ATOM 1710 C C . GLY A 1 208 ? -2.161 7.612 -6.915 1.00 87.06 208 GLY A C 1
ATOM 1711 O O . GLY A 1 208 ? -2.833 6.889 -7.643 1.00 87.06 208 GLY A O 1
ATOM 1712 N N . GLY A 1 209 ? -1.578 8.742 -7.309 1.00 83.94 209 GLY A N 1
ATOM 1713 C CA . GLY A 1 209 ? -1.602 9.222 -8.686 1.00 83.94 209 GLY A CA 1
ATOM 1714 C C . GLY A 1 209 ? -0.460 8.771 -9.571 1.00 83.94 209 GLY A C 1
ATOM 1715 O O . GLY A 1 209 ? -0.401 9.217 -10.715 1.00 83.94 209 GLY A O 1
ATOM 1716 N N . TYR A 1 210 ? 0.461 7.959 -9.059 1.00 87.31 210 TYR A N 1
ATOM 1717 C CA . TYR A 1 210 ? 1.718 7.677 -9.736 1.00 87.31 210 TYR A CA 1
ATOM 1718 C C . TYR A 1 210 ? 1.843 6.188 -10.040 1.00 87.31 210 TYR A C 1
ATOM 1720 O O . TYR A 1 210 ? 1.710 5.357 -9.142 1.00 87.31 210 TYR A O 1
ATOM 1728 N N . GLY A 1 211 ? 2.132 5.863 -11.303 1.00 92.00 211 GLY A N 1
ATOM 1729 C CA . GLY A 1 211 ? 2.619 4.538 -11.679 1.00 92.00 211 GLY A CA 1
ATOM 1730 C C . GLY A 1 211 ? 4.003 4.338 -11.073 1.00 92.00 211 GLY A C 1
ATOM 1731 O O . GLY A 1 211 ? 4.895 5.159 -11.302 1.00 92.00 211 GLY A O 1
ATOM 1732 N N . VAL A 1 212 ? 4.166 3.297 -10.258 1.00 92.62 212 VAL A N 1
ATOM 1733 C CA . VAL A 1 212 ? 5.352 3.132 -9.403 1.00 92.62 212 VAL A CA 1
ATOM 1734 C C . VAL A 1 212 ? 6.625 3.045 -10.246 1.00 92.62 212 VAL A C 1
ATOM 1736 O O . VAL A 1 212 ? 7.570 3.802 -10.016 1.00 92.62 212 VAL A O 1
ATOM 1739 N N . LEU A 1 213 ? 6.624 2.181 -11.265 1.00 95.06 213 LEU A N 1
ATOM 1740 C CA . LEU A 1 213 ? 7.783 1.953 -12.130 1.00 95.06 213 LEU A CA 1
ATOM 1741 C C . LEU A 1 213 ? 8.075 3.156 -13.035 1.00 95.06 213 LEU A C 1
ATOM 1743 O O . LEU A 1 213 ? 9.221 3.595 -13.122 1.00 95.06 213 LEU A O 1
ATOM 1747 N N . ASP A 1 214 ? 7.043 3.750 -13.641 1.00 93.19 214 ASP A N 1
ATOM 1748 C CA . ASP A 1 214 ? 7.188 4.952 -14.471 1.00 93.19 214 ASP A CA 1
ATOM 1749 C C . ASP A 1 214 ? 7.798 6.121 -13.681 1.00 93.19 214 ASP A C 1
ATOM 1751 O O . ASP A 1 214 ? 8.762 6.754 -14.125 1.00 93.19 214 ASP A O 1
ATOM 1755 N N . LYS A 1 215 ? 7.274 6.384 -12.477 1.00 92.56 215 LYS A N 1
ATOM 1756 C CA . LYS A 1 215 ? 7.766 7.460 -11.614 1.00 92.56 215 LYS A CA 1
ATOM 1757 C C . LYS A 1 215 ? 9.201 7.198 -11.170 1.00 92.56 215 LYS A C 1
ATOM 1759 O O . LYS A 1 215 ? 10.017 8.116 -11.251 1.00 92.56 215 LYS A O 1
ATOM 1764 N N . TYR A 1 216 ? 9.509 5.973 -10.741 1.00 94.06 216 TYR A N 1
ATOM 1765 C CA . TYR A 1 216 ? 10.853 5.590 -10.311 1.00 94.06 216 TYR A CA 1
ATOM 1766 C C . TYR A 1 216 ? 11.879 5.812 -11.429 1.00 94.06 216 TYR A C 1
ATOM 1768 O O . TYR A 1 216 ? 12.835 6.563 -11.236 1.00 94.06 216 TYR A O 1
ATOM 1776 N N . LEU A 1 217 ? 11.644 5.253 -12.621 1.00 95.12 217 LEU A N 1
ATOM 1777 C CA . LEU A 1 217 ? 12.586 5.350 -13.739 1.00 95.12 217 LEU A CA 1
ATOM 1778 C C . LEU A 1 217 ? 12.769 6.792 -14.235 1.00 95.12 217 LEU A C 1
ATOM 1780 O O . LEU A 1 217 ? 13.874 7.187 -14.598 1.00 95.12 217 LEU A O 1
ATOM 1784 N N . LYS A 1 218 ? 11.713 7.613 -14.228 1.00 93.56 218 LYS A N 1
ATOM 1785 C CA . LYS A 1 218 ? 11.828 9.039 -14.579 1.00 93.56 218 LYS A CA 1
ATOM 1786 C C . LYS A 1 218 ? 12.641 9.829 -13.555 1.00 93.56 218 LYS A C 1
ATOM 1788 O O . LYS A 1 218 ? 13.400 10.712 -13.950 1.00 93.56 218 LYS A O 1
ATOM 1793 N N . SER A 1 219 ? 12.467 9.537 -12.267 1.00 94.00 219 SER A N 1
ATOM 1794 C CA . SER A 1 219 ? 13.171 10.225 -11.181 1.00 94.00 219 SER A CA 1
ATOM 1795 C C . SER A 1 219 ? 14.661 9.887 -11.113 1.00 94.00 219 SER A C 1
ATOM 1797 O O . SER A 1 219 ? 15.425 10.749 -10.703 1.00 94.00 219 SER A O 1
ATOM 1799 N N . HIS A 1 220 ? 15.064 8.699 -11.571 1.00 95.94 220 HIS A N 1
ATOM 1800 C CA . HIS A 1 220 ? 16.457 8.226 -11.558 1.00 95.94 220 HIS A CA 1
ATOM 1801 C C . HIS A 1 220 ? 17.088 8.269 -12.962 1.00 95.94 220 HIS A C 1
ATOM 1803 O O . HIS A 1 220 ? 17.938 7.458 -13.328 1.00 95.94 220 HIS A O 1
ATOM 1809 N N . LYS A 1 221 ? 16.642 9.195 -13.820 1.00 95.56 221 LYS A N 1
ATOM 1810 C CA . LYS A 1 221 ? 17.191 9.330 -15.172 1.00 95.56 221 LYS A CA 1
ATOM 1811 C C . LYS A 1 221 ? 18.681 9.687 -15.108 1.00 95.56 221 LYS A C 1
ATOM 1813 O O . LYS A 1 221 ? 19.061 10.646 -14.447 1.00 95.56 221 LYS A O 1
ATOM 1818 N N . ASN A 1 222 ? 19.488 8.990 -15.906 1.00 95.88 222 ASN A N 1
ATOM 1819 C CA . ASN A 1 222 ? 20.954 9.043 -15.937 1.00 95.88 222 ASN A CA 1
ATOM 1820 C C . ASN A 1 222 ? 21.654 8.421 -14.717 1.00 95.88 222 ASN A C 1
ATOM 1822 O O . ASN A 1 222 ? 22.873 8.538 -14.607 1.00 95.88 222 ASN A O 1
ATOM 1826 N N . GLU A 1 223 ? 20.923 7.735 -13.842 1.00 96.25 223 GLU A N 1
ATOM 1827 C CA . GLU A 1 223 ? 21.496 6.957 -12.745 1.00 96.25 223 GLU A CA 1
ATOM 1828 C C . GLU A 1 223 ? 21.624 5.476 -13.140 1.00 96.25 223 GLU A C 1
ATOM 1830 O O . GLU A 1 223 ? 20.899 5.001 -14.029 1.00 96.25 223 GLU A O 1
ATOM 1835 N N . PRO A 1 224 ? 22.567 4.735 -12.531 1.00 92.69 224 PRO A N 1
ATOM 1836 C CA . PRO A 1 224 ? 22.620 3.288 -12.672 1.00 92.69 224 PRO A CA 1
ATOM 1837 C C . PRO A 1 224 ? 21.412 2.627 -11.993 1.00 92.69 224 PRO A C 1
ATOM 1839 O O . PRO A 1 224 ? 21.007 3.019 -10.902 1.00 92.69 224 PRO A O 1
ATOM 1842 N N . CYS A 1 225 ? 20.865 1.600 -12.639 1.00 88.62 225 CYS A N 1
ATOM 1843 C CA . CYS A 1 225 ? 19.865 0.698 -12.080 1.00 88.62 225 CYS A CA 1
ATOM 1844 C C . CYS A 1 225 ? 20.520 -0.666 -11.846 1.00 88.62 225 CYS A C 1
ATOM 1846 O O . CYS A 1 225 ? 20.901 -1.336 -12.813 1.00 88.62 225 CYS A O 1
ATOM 1848 N N . ASP A 1 226 ? 20.685 -1.037 -10.578 1.00 70.12 226 ASP A N 1
ATOM 1849 C CA . ASP A 1 226 ? 21.275 -2.318 -10.173 1.00 70.12 226 ASP A CA 1
ATOM 1850 C C . ASP A 1 226 ? 20.270 -3.473 -10.198 1.00 70.12 226 ASP A C 1
ATOM 1852 O O . ASP A 1 226 ? 19.087 -3.248 -9.849 1.00 70.12 226 ASP A O 1
#

Secondary structure (DSSP, 8-state):
-PPPP-------------EEEEESS-TTTTTS-S-EEESS---TTSSSPTT-SS-EEEEESEETTTTEE---HHHHHHHHHHHTS---HHHHHHHHHHHHH-HHHHHHTHHHHHHSSPPPPPPS-HHHHHHHHHHHHHHHHHHTT-HHHHHHHHHHS--TTTTEEEESSS---B--S-EEETTTTEEESSSSEEEES--HHHHT-EETTEEHHHHHHHHTTTSB--

pLDDT: mean 87.52, std 14.27, range [32.41, 98.56]

Solvent-accessible surface area (backbone atoms only — not comparable to full-atom values): 12918 Å² total; per-residue (Å²): 130,80,79,77,80,76,79,82,74,76,72,86,71,75,72,86,56,47,23,48,32,34,48,52,36,43,81,48,36,87,64,12,43,66,52,50,66,36,72,62,94,74,61,58,71,71,49,70,40,93,89,58,71,77,59,52,43,78,44,48,52,47,40,82,93,80,65,42,69,66,62,54,70,68,59,49,51,48,50,29,61,75,62,72,46,85,71,56,71,65,47,56,50,6,32,53,47,32,48,40,54,31,66,66,51,29,62,76,41,39,72,52,26,43,70,32,59,79,81,86,81,82,70,90,47,61,66,59,45,51,54,38,8,53,54,12,41,44,50,50,25,48,70,60,65,33,67,66,36,41,53,53,46,48,69,74,63,62,53,79,61,49,62,40,80,46,63,77,81,54,92,58,44,48,24,69,59,66,48,76,40,71,96,73,14,29,42,25,36,28,99,40,23,29,24,32,55,39,44,66,69,64,54,63,34,29,57,42,64,38,36,51,57,60,52,50,54,64,73,42,55,74,33,77,62,132

Organism: Helicobacter pylori (NCBI:txid210)

Sequence (226 aa):
PPPPPTNPKTPNQTRKNVALITSRRFCQSQKSGVGFVSNKISDLRTWTCPGMEGGDYVNPLYHNPNYTENFTPEFRSFIDKHYSHHFEPLEVLGYIYALLYSPNYRKRYEDFLKADYPKILFTNNKDLFRALSLLGIELIGLHVLNKESLNHSFEKLKDATIGESCYKEAHDRIIKKPAYNEPEQRLYINHSAYFKGVSQEIHDYMIGGYGVLDKYLKSHKNEPCD

InterPro domains:
  IPR041635 Type ISP restriction-modification enzyme LLaBIII, C-terminal specificity domain [PF18135] (11-224)

Nearest PDB structures (foldseek):
  5ffj-assembly1_A  TM=7.368E-01  e=3.963E-06  Lactococcus lactis
  7oib-assembly1_c  TM=1.882E-01  e=2.914E+00  Homo sapiens